Protein AF-A0A812TN95-F1 (afdb_monomer_lite)

Structure (mmCIF, N/CA/C/O backbone):
data_AF-A0A812TN95-F1
#
_entry.id   AF-A0A812TN95-F1
#
loop_
_atom_site.group_PDB
_atom_site.id
_atom_site.type_symbol
_atom_site.label_atom_id
_atom_site.label_alt_id
_atom_site.label_comp_id
_atom_site.label_asym_id
_atom_site.label_entity_id
_atom_site.label_seq_id
_atom_site.pdbx_PDB_ins_code
_atom_site.Cartn_x
_atom_site.Cartn_y
_atom_site.Cartn_z
_atom_site.occupancy
_atom_site.B_iso_or_equiv
_atom_site.auth_seq_id
_atom_site.auth_comp_id
_atom_site.auth_asym_id
_atom_site.auth_atom_id
_atom_site.pdbx_PDB_model_num
ATOM 1 N N . MET A 1 1 ? 45.135 6.992 -61.182 1.00 42.75 1 MET A N 1
ATOM 2 C CA . MET A 1 1 ? 43.941 6.411 -60.533 1.00 42.75 1 MET A CA 1
ATOM 3 C C . MET A 1 1 ? 44.361 5.915 -59.158 1.00 42.75 1 MET A C 1
ATOM 5 O O . MET A 1 1 ? 45.017 4.889 -59.081 1.00 42.75 1 MET A O 1
ATOM 9 N N . GLY A 1 2 ? 44.118 6.695 -58.102 1.00 42.28 2 GLY A N 1
ATOM 10 C CA . GLY A 1 2 ? 44.499 6.336 -56.732 1.00 42.28 2 GLY A CA 1
ATOM 11 C C . GLY A 1 2 ? 43.260 5.972 -55.923 1.00 42.28 2 GLY A C 1
ATOM 12 O O . GLY A 1 2 ? 42.453 6.850 -55.632 1.00 42.28 2 GLY A O 1
ATOM 13 N N . LEU A 1 3 ? 43.094 4.689 -55.591 1.00 43.84 3 LEU A N 1
ATOM 14 C CA . LEU A 1 3 ? 42.097 4.244 -54.621 1.00 43.84 3 LEU A CA 1
ATOM 15 C C . LEU A 1 3 ? 42.650 4.519 -53.215 1.00 43.84 3 LEU A C 1
ATOM 17 O O . LEU A 1 3 ? 43.488 3.772 -52.713 1.00 43.84 3 LEU A O 1
ATOM 21 N N . SER A 1 4 ? 42.186 5.594 -52.578 1.00 44.84 4 SER A N 1
ATOM 22 C CA . SER A 1 4 ? 42.350 5.766 -51.133 1.00 44.84 4 SER A CA 1
ATOM 23 C C . SER A 1 4 ? 41.444 4.766 -50.423 1.00 44.84 4 SER A C 1
ATOM 25 O O . SER A 1 4 ? 40.244 4.988 -50.271 1.00 44.84 4 SER A O 1
ATOM 27 N N . VAL A 1 5 ? 42.022 3.640 -50.006 1.00 48.66 5 VAL A N 1
ATOM 28 C CA . VAL A 1 5 ? 41.382 2.699 -49.087 1.00 48.66 5 VAL A CA 1
ATOM 29 C C . VAL A 1 5 ? 41.324 3.377 -47.722 1.00 48.66 5 VAL A C 1
ATOM 31 O O . VAL A 1 5 ? 42.332 3.504 -47.029 1.00 48.66 5 VAL A O 1
ATOM 34 N N . VAL A 1 6 ? 40.137 3.855 -47.349 1.00 56.09 6 VAL A N 1
ATOM 35 C CA . VAL A 1 6 ? 39.863 4.341 -45.996 1.00 56.09 6 VAL A CA 1
ATOM 36 C C . VAL A 1 6 ? 39.914 3.133 -45.062 1.00 56.09 6 VAL A C 1
ATOM 38 O O . VAL A 1 6 ? 38.958 2.371 -44.942 1.00 56.09 6 VAL A O 1
ATOM 41 N N . LEU A 1 7 ? 41.068 2.943 -44.423 1.00 47.84 7 LEU A N 1
ATOM 42 C CA . LEU A 1 7 ? 41.251 2.040 -43.293 1.00 47.84 7 LEU A CA 1
ATOM 43 C C . LEU A 1 7 ? 40.395 2.552 -42.125 1.00 47.84 7 LEU A C 1
ATOM 45 O O . LEU A 1 7 ? 40.829 3.374 -41.320 1.00 47.84 7 LEU A O 1
ATOM 49 N N . LEU A 1 8 ? 39.156 2.065 -42.042 1.00 53.53 8 LEU A N 1
ATOM 50 C CA . LEU A 1 8 ? 38.366 2.097 -40.816 1.00 53.53 8 LEU A CA 1
ATOM 51 C C . LEU A 1 8 ? 39.135 1.297 -39.762 1.00 53.53 8 LEU A C 1
ATOM 53 O O . LEU A 1 8 ? 39.177 0.069 -39.792 1.00 53.53 8 LEU A O 1
ATOM 57 N N . SER A 1 9 ? 39.804 2.008 -38.858 1.00 53.25 9 SER A N 1
ATOM 58 C CA . SER A 1 9 ? 40.529 1.395 -37.753 1.00 53.25 9 SER A CA 1
ATOM 59 C C . SER A 1 9 ? 39.565 0.572 -36.890 1.00 53.25 9 SER A C 1
ATOM 61 O O . SER A 1 9 ? 38.418 0.962 -36.659 1.00 53.25 9 SER A O 1
ATOM 63 N N . ALA A 1 10 ? 40.032 -0.570 -36.379 1.00 55.66 10 ALA A N 1
ATOM 64 C CA . ALA A 1 10 ? 39.240 -1.478 -35.541 1.00 55.66 10 ALA A CA 1
ATOM 65 C C . ALA A 1 10 ? 38.586 -0.786 -34.318 1.00 55.66 10 ALA A C 1
ATOM 67 O O . ALA A 1 10 ? 37.562 -1.249 -33.813 1.00 55.66 10 ALA A O 1
ATOM 68 N N . GLY A 1 11 ? 39.123 0.362 -33.881 1.00 55.25 11 GLY A N 1
ATOM 69 C CA . GLY A 1 11 ? 38.538 1.201 -32.831 1.00 55.25 11 GLY A CA 1
ATOM 70 C C . GLY A 1 11 ? 37.189 1.838 -33.199 1.00 55.25 11 GLY A C 1
ATOM 71 O O . GLY A 1 11 ? 36.323 1.954 -32.334 1.00 55.25 11 GLY A O 1
ATOM 72 N N . GLY A 1 12 ? 36.960 2.185 -34.472 1.00 61.88 12 GLY A N 1
ATOM 73 C CA . GLY A 1 12 ? 35.682 2.746 -34.934 1.00 61.88 12 GLY A CA 1
ATOM 74 C C . GLY A 1 12 ? 34.547 1.716 -34.947 1.00 61.88 12 GLY A C 1
ATOM 75 O O . GLY A 1 12 ? 33.418 2.020 -34.564 1.00 61.88 12 GLY A O 1
ATOM 76 N N . PHE A 1 13 ? 34.860 0.468 -35.305 1.00 60.91 13 PHE A N 1
ATOM 77 C CA . PHE A 1 13 ? 33.891 -0.632 -35.317 1.00 60.91 13 PHE A CA 1
ATOM 78 C C . PHE A 1 13 ? 33.471 -1.048 -33.897 1.00 60.91 13 PHE A C 1
ATOM 80 O O . PHE A 1 13 ? 32.280 -1.183 -33.617 1.00 60.91 13 PHE A O 1
ATOM 87 N N . MET A 1 14 ? 34.427 -1.158 -32.966 1.00 66.12 14 MET A N 1
ATOM 88 C CA . MET A 1 14 ? 34.136 -1.457 -31.554 1.00 66.12 14 MET A CA 1
ATOM 89 C C . MET A 1 14 ? 33.284 -0.361 -30.887 1.00 66.12 14 MET A C 1
ATOM 91 O O . MET A 1 14 ? 32.372 -0.676 -30.120 1.00 66.12 14 MET A O 1
ATOM 95 N N . GLY A 1 15 ? 33.517 0.915 -31.220 1.00 74.31 15 GLY A N 1
ATOM 96 C CA . GLY A 1 15 ? 32.701 2.036 -30.736 1.00 74.31 15 GLY A CA 1
ATOM 97 C C . GLY A 1 15 ? 31.248 1.994 -31.226 1.00 74.31 15 GLY A C 1
ATOM 98 O O . GLY A 1 15 ? 30.325 2.215 -30.440 1.00 74.31 15 GLY A O 1
ATOM 99 N N . LEU A 1 16 ? 31.026 1.642 -32.498 1.00 78.62 16 LEU A N 1
ATOM 100 C CA . LEU A 1 16 ? 29.684 1.507 -33.079 1.00 78.62 16 LEU A CA 1
ATOM 101 C C . LEU A 1 16 ? 28.895 0.346 -32.460 1.00 78.62 16 LEU A C 1
ATOM 103 O O . LEU A 1 16 ? 27.720 0.513 -32.127 1.00 78.62 16 LEU A O 1
ATOM 107 N N . VAL A 1 17 ? 29.539 -0.805 -32.240 1.00 84.19 17 VAL A N 1
ATOM 108 C CA . VAL A 1 17 ? 28.906 -1.964 -31.585 1.00 84.19 17 VAL A CA 1
ATOM 109 C C . VAL A 1 17 ? 28.523 -1.636 -30.138 1.00 84.19 17 VAL A C 1
ATOM 111 O O . VAL A 1 17 ? 27.405 -1.939 -29.712 1.00 84.19 17 VAL A O 1
ATOM 114 N N . ALA A 1 18 ? 29.404 -0.965 -29.388 1.00 87.75 18 ALA A N 1
ATOM 115 C CA . ALA A 1 18 ? 29.117 -0.542 -28.017 1.00 87.75 18 ALA A CA 1
ATOM 116 C C . ALA A 1 18 ? 27.958 0.470 -27.949 1.00 87.75 18 ALA A C 1
ATOM 118 O O . ALA A 1 18 ? 27.082 0.352 -27.088 1.00 87.75 18 ALA A O 1
ATOM 119 N N . PHE A 1 19 ? 27.911 1.430 -28.878 1.00 86.94 19 PHE A N 1
ATOM 120 C CA . PHE A 1 19 ? 26.821 2.402 -28.972 1.00 86.94 19 PHE A CA 1
ATOM 121 C C . PHE A 1 19 ? 25.479 1.742 -29.322 1.00 86.94 19 PHE A C 1
ATOM 123 O O . PHE A 1 19 ? 24.477 1.999 -28.652 1.00 86.94 19 PHE A O 1
ATOM 130 N N . ALA A 1 20 ? 25.459 0.849 -30.317 1.00 90.75 20 ALA A N 1
ATOM 131 C CA . ALA A 1 20 ? 24.256 0.119 -30.715 1.00 90.75 20 ALA A CA 1
ATOM 132 C C . ALA A 1 20 ? 23.724 -0.771 -29.580 1.00 90.75 20 ALA A C 1
ATOM 134 O O . ALA A 1 20 ? 22.522 -0.770 -29.307 1.00 90.75 20 ALA A O 1
ATOM 135 N N . LYS A 1 21 ? 24.618 -1.471 -28.863 1.00 93.31 21 LYS A N 1
ATOM 136 C CA . LYS A 1 21 ? 24.256 -2.253 -27.672 1.00 93.31 21 LYS A CA 1
ATOM 137 C C . LYS A 1 21 ? 23.633 -1.365 -26.596 1.00 93.31 21 LYS A C 1
ATOM 139 O O . LYS A 1 21 ? 22.543 -1.668 -26.126 1.00 93.31 21 LYS A O 1
ATOM 144 N N . ARG A 1 22 ? 24.269 -0.236 -26.266 1.00 93.12 22 ARG A N 1
ATOM 145 C CA . ARG A 1 22 ? 23.739 0.720 -25.285 1.00 93.12 22 ARG A CA 1
ATOM 146 C C . ARG A 1 22 ? 22.350 1.228 -25.675 1.00 93.12 22 ARG A C 1
ATOM 148 O O . ARG A 1 22 ? 21.468 1.264 -24.828 1.00 93.12 22 ARG A O 1
ATOM 155 N N . LYS A 1 23 ? 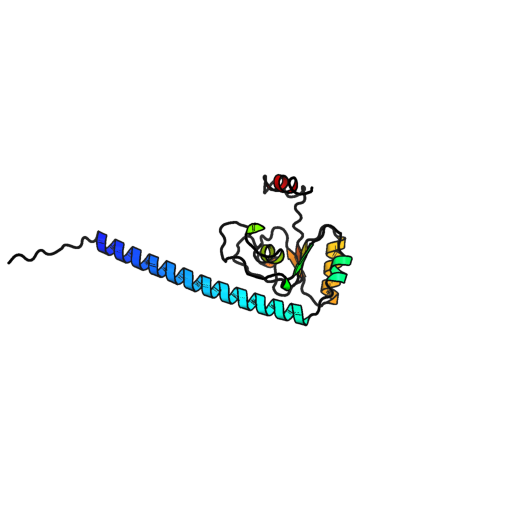22.136 1.591 -26.943 1.00 94.75 23 LYS A N 1
ATOM 156 C CA . LYS A 1 23 ? 20.826 2.061 -27.422 1.00 94.75 23 LYS A CA 1
ATOM 157 C C . LYS A 1 23 ? 19.750 0.981 -27.339 1.00 94.75 23 LYS A C 1
ATOM 159 O O . LYS A 1 23 ? 18.628 1.279 -26.942 1.00 94.75 23 LYS A O 1
ATOM 164 N N . ARG A 1 24 ? 20.099 -0.268 -27.656 1.00 93.88 24 ARG A N 1
ATOM 165 C CA . ARG A 1 24 ? 19.206 -1.420 -27.482 1.00 93.88 24 ARG A CA 1
ATOM 166 C C . ARG A 1 24 ? 18.856 -1.648 -26.011 1.00 93.88 24 ARG A C 1
ATOM 168 O O . ARG A 1 24 ? 17.689 -1.863 -25.703 1.00 93.88 24 ARG A O 1
ATOM 175 N N . ASP A 1 25 ? 19.842 -1.583 -25.120 1.00 93.12 25 ASP A N 1
ATOM 176 C CA . ASP A 1 25 ? 19.634 -1.764 -23.681 1.00 93.12 25 ASP A CA 1
ATOM 177 C C . ASP A 1 25 ? 18.775 -0.627 -23.094 1.00 93.12 25 ASP A C 1
ATOM 179 O O . ASP A 1 25 ? 17.880 -0.888 -22.292 1.00 93.12 25 ASP A O 1
ATOM 183 N N . GLU A 1 26 ? 18.989 0.620 -23.538 1.00 92.81 26 GLU A N 1
ATOM 184 C CA . GLU A 1 26 ? 18.157 1.785 -23.192 1.00 92.81 26 GLU A CA 1
ATOM 185 C C . GLU A 1 26 ? 16.699 1.594 -23.650 1.00 92.81 26 GLU A C 1
ATOM 187 O O . GLU A 1 26 ? 15.778 1.808 -22.861 1.00 92.81 26 GLU A O 1
ATOM 192 N N . ALA A 1 27 ? 16.480 1.140 -24.890 1.00 91.88 27 ALA A N 1
ATOM 193 C CA . ALA A 1 27 ? 15.141 0.881 -25.424 1.00 91.88 27 ALA A CA 1
ATOM 194 C C . ALA A 1 27 ? 14.427 -0.260 -24.679 1.00 91.88 27 ALA A C 1
ATOM 196 O O . ALA A 1 27 ? 13.279 -0.109 -24.267 1.00 91.88 27 ALA A O 1
ATOM 197 N N . LEU A 1 28 ? 15.128 -1.370 -24.427 1.00 93.31 28 LEU A N 1
ATOM 198 C CA . LEU A 1 28 ? 14.584 -2.505 -23.678 1.00 93.31 28 LEU A CA 1
ATOM 199 C C . LEU A 1 28 ? 14.267 -2.127 -22.225 1.00 93.31 28 LEU A C 1
ATOM 201 O O . LEU A 1 28 ? 13.292 -2.606 -21.646 1.00 93.31 28 LEU A O 1
ATOM 205 N N . ALA A 1 29 ? 15.093 -1.277 -21.609 1.00 88.69 29 ALA A N 1
ATOM 206 C CA . ALA A 1 29 ? 14.809 -0.748 -20.285 1.00 88.69 29 ALA A CA 1
ATOM 207 C C . ALA A 1 29 ? 13.532 0.101 -20.299 1.00 88.69 29 ALA A C 1
ATOM 209 O O . ALA A 1 29 ? 12.694 -0.096 -19.425 1.00 88.69 29 ALA A O 1
ATOM 210 N N . ALA A 1 30 ? 13.354 0.984 -21.287 1.00 88.75 30 ALA A N 1
ATOM 211 C CA . ALA A 1 30 ? 12.149 1.803 -21.418 1.00 88.75 30 ALA A CA 1
ATOM 212 C C . ALA A 1 30 ? 10.879 0.946 -21.578 1.00 88.75 30 ALA A C 1
ATOM 214 O O . ALA A 1 30 ? 9.936 1.122 -20.810 1.00 88.75 30 ALA A O 1
ATOM 215 N N . GLU A 1 31 ? 10.902 -0.044 -22.472 1.00 92.62 31 GLU A N 1
ATOM 216 C CA . GLU A 1 31 ? 9.788 -0.981 -22.691 1.00 92.62 31 GLU A CA 1
ATOM 217 C C . GLU A 1 31 ? 9.411 -1.735 -21.403 1.00 92.62 31 GLU A C 1
ATOM 219 O O . GLU A 1 31 ? 8.244 -1.822 -21.022 1.00 92.62 31 GLU A O 1
ATOM 224 N N . ARG A 1 32 ? 10.410 -2.225 -20.657 1.00 90.25 32 ARG A N 1
ATOM 225 C CA . ARG A 1 32 ? 10.177 -2.895 -19.366 1.00 90.25 32 ARG A CA 1
ATOM 226 C C . ARG A 1 32 ? 9.572 -1.963 -18.320 1.00 90.25 32 ARG A C 1
ATOM 228 O O . ARG A 1 32 ? 8.797 -2.420 -17.482 1.00 90.25 32 ARG A O 1
ATOM 235 N N . MET A 1 33 ? 9.954 -0.687 -18.322 1.00 87.69 33 MET A N 1
ATOM 236 C CA . MET A 1 33 ? 9.402 0.301 -17.392 1.00 87.69 33 MET A CA 1
ATOM 237 C C . MET A 1 33 ? 7.949 0.639 -17.732 1.00 87.69 33 MET A C 1
ATOM 239 O O . MET A 1 33 ? 7.138 0.750 -16.815 1.00 87.69 33 MET A O 1
ATOM 243 N N . GLU A 1 34 ? 7.612 0.738 -19.018 1.00 90.31 34 GLU A N 1
ATOM 244 C CA . GLU A 1 34 ? 6.235 0.929 -19.486 1.00 90.31 34 GLU A CA 1
ATOM 245 C C . GLU A 1 34 ? 5.351 -0.269 -19.115 1.00 90.31 34 GLU A C 1
ATOM 247 O O . GLU A 1 34 ? 4.306 -0.097 -18.487 1.00 90.31 34 GLU A O 1
ATOM 252 N N . ALA A 1 35 ? 5.819 -1.494 -19.379 1.00 90.75 35 ALA A N 1
ATOM 253 C CA . ALA A 1 35 ? 5.108 -2.713 -18.992 1.00 90.75 35 ALA A CA 1
ATOM 254 C C . ALA A 1 35 ? 4.898 -2.811 -17.469 1.00 90.75 35 ALA A C 1
ATOM 256 O O . ALA A 1 35 ? 3.818 -3.184 -17.003 1.00 90.75 35 ALA A O 1
ATOM 257 N N . LEU A 1 36 ? 5.912 -2.439 -16.677 1.00 87.88 36 LEU A N 1
ATOM 258 C CA . LEU A 1 36 ? 5.801 -2.387 -15.220 1.00 87.88 36 LEU A CA 1
ATOM 259 C C . LEU A 1 36 ? 4.763 -1.353 -14.773 1.00 87.88 36 LEU A C 1
ATOM 261 O O . LEU A 1 36 ? 3.978 -1.633 -13.870 1.00 87.88 36 LEU A O 1
ATOM 265 N N . GLN A 1 37 ? 4.751 -0.170 -15.387 1.00 87.62 37 GLN A N 1
ATOM 266 C CA . GLN A 1 37 ? 3.787 0.876 -15.062 1.00 87.62 37 GLN A CA 1
ATOM 267 C C . GLN A 1 37 ? 2.355 0.428 -15.381 1.00 87.62 37 GLN A C 1
ATOM 269 O O . GLN A 1 37 ? 1.495 0.516 -14.506 1.00 87.62 37 GLN A O 1
ATOM 274 N N . ALA A 1 38 ? 2.121 -0.151 -16.560 1.00 91.00 38 ALA A N 1
ATOM 275 C CA . ALA A 1 38 ? 0.814 -0.686 -16.942 1.00 91.00 38 ALA A CA 1
ATOM 276 C C . ALA A 1 38 ? 0.327 -1.780 -15.970 1.00 91.00 38 ALA A C 1
ATOM 278 O O . ALA A 1 38 ? -0.823 -1.767 -15.530 1.00 91.00 38 ALA A O 1
ATOM 279 N N . PHE A 1 39 ? 1.217 -2.691 -15.558 1.00 90.81 39 PHE A N 1
ATOM 280 C CA . PHE A 1 39 ? 0.899 -3.717 -14.558 1.00 90.81 39 PHE A CA 1
ATOM 281 C C . PHE A 1 39 ? 0.519 -3.120 -13.193 1.00 90.81 39 PHE A C 1
ATOM 283 O O . PHE A 1 39 ? -0.403 -3.599 -12.528 1.00 90.81 39 PHE A O 1
ATOM 290 N N . ARG A 1 40 ? 1.221 -2.064 -12.762 1.00 89.31 40 ARG A N 1
ATOM 291 C CA . ARG A 1 40 ? 0.913 -1.350 -11.514 1.00 89.31 40 ARG A CA 1
ATOM 292 C C . ARG A 1 40 ? -0.453 -0.668 -11.584 1.00 89.31 40 ARG A C 1
ATOM 294 O O . ARG A 1 40 ? -1.215 -0.747 -10.624 1.00 89.31 40 ARG A O 1
ATOM 301 N N . GLU A 1 41 ? -0.769 -0.033 -12.707 1.00 90.94 41 GLU A N 1
ATOM 302 C CA . GLU A 1 41 ? -2.048 0.653 -12.920 1.00 90.94 41 GLU A CA 1
ATOM 303 C C . GLU A 1 41 ? -3.232 -0.318 -12.942 1.00 90.94 41 GLU A C 1
ATOM 305 O O . GLU A 1 41 ? -4.244 -0.052 -12.291 1.00 90.94 41 GLU A O 1
ATOM 310 N N . ASP A 1 42 ? -3.093 -1.473 -13.599 1.00 93.38 42 ASP A N 1
ATOM 311 C CA . ASP A 1 42 ? -4.115 -2.529 -13.594 1.00 93.38 42 ASP A CA 1
ATOM 312 C C . ASP A 1 42 ? -4.401 -3.045 -12.173 1.00 93.38 42 ASP A C 1
ATOM 314 O O . ASP A 1 42 ? -5.557 -3.164 -11.759 1.00 93.38 42 ASP A O 1
ATOM 318 N N . ARG A 1 43 ? -3.354 -3.285 -11.374 1.00 91.94 43 ARG A N 1
ATOM 319 C CA . ARG A 1 43 ? -3.516 -3.704 -9.972 1.00 91.94 43 ARG A CA 1
ATOM 320 C C . ARG A 1 43 ? -4.164 -2.625 -9.112 1.00 91.94 43 ARG A C 1
ATOM 322 O O . ARG A 1 43 ? -5.084 -2.938 -8.356 1.00 91.94 43 ARG A O 1
ATOM 329 N N . LEU A 1 44 ? -3.741 -1.366 -9.254 1.00 91.06 44 LEU A N 1
ATOM 330 C CA . LEU A 1 44 ? -4.376 -0.244 -8.560 1.00 91.06 44 LEU A CA 1
ATOM 331 C C . LEU A 1 44 ? -5.867 -0.163 -8.912 1.00 91.06 44 LEU A C 1
ATOM 333 O O . LEU A 1 44 ? -6.699 -0.008 -8.018 1.00 91.06 44 LEU A O 1
ATOM 337 N N . LYS A 1 45 ? -6.208 -0.291 -10.199 1.00 93.88 45 LYS A N 1
ATOM 338 C CA . LYS A 1 45 ? -7.594 -0.271 -10.677 1.00 93.88 45 LYS A CA 1
ATOM 339 C C . LYS A 1 45 ? -8.430 -1.367 -10.013 1.00 93.88 45 LYS A C 1
ATOM 341 O O . LYS A 1 45 ? -9.460 -1.051 -9.423 1.00 93.88 45 LYS A O 1
ATOM 346 N N . LYS A 1 46 ? -7.955 -2.616 -10.020 1.00 94.50 46 LYS A N 1
ATOM 347 C CA . LYS A 1 46 ? -8.644 -3.754 -9.380 1.00 94.50 46 LYS A CA 1
ATOM 348 C C . LYS A 1 46 ? -8.891 -3.526 -7.889 1.00 94.50 46 L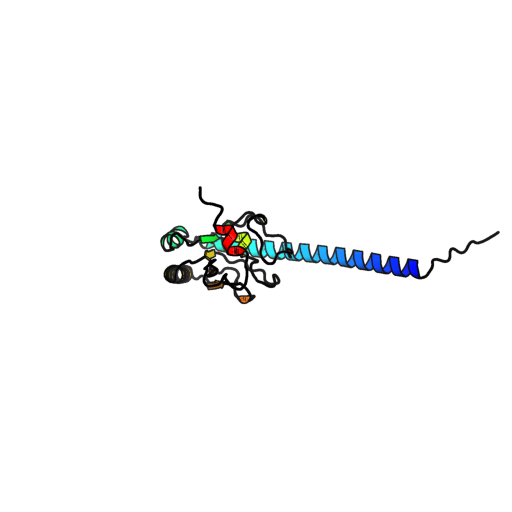YS A C 1
ATOM 350 O O . LYS A 1 46 ? -9.973 -3.814 -7.384 1.00 94.50 46 LYS A O 1
ATOM 355 N N . VAL A 1 47 ? -7.904 -2.982 -7.176 1.00 93.75 47 VAL A N 1
ATOM 356 C CA . VAL A 1 47 ? -8.043 -2.696 -5.740 1.00 93.75 47 VAL A CA 1
ATOM 357 C C . VAL A 1 47 ? -9.007 -1.533 -5.487 1.00 93.75 47 VAL A C 1
ATOM 359 O O . VAL A 1 47 ? -9.776 -1.593 -4.531 1.00 93.75 47 VAL A O 1
ATOM 362 N N . LYS A 1 48 ? -9.032 -0.505 -6.346 1.00 94.25 48 LYS A N 1
ATOM 363 C CA . LYS A 1 48 ? -10.034 0.573 -6.265 1.00 94.25 48 LYS A CA 1
ATOM 364 C C . LYS A 1 48 ? -11.454 0.061 -6.484 1.00 94.25 48 LYS A C 1
ATOM 366 O O . LYS A 1 48 ? -12.352 0.445 -5.743 1.00 94.25 48 LYS A O 1
ATOM 371 N N . GLU A 1 49 ? -11.657 -0.801 -7.476 1.00 95.25 49 GLU A N 1
ATOM 372 C CA . GLU A 1 49 ? -12.961 -1.417 -7.747 1.00 95.25 49 GLU A CA 1
ATOM 373 C C . GLU A 1 49 ? -13.432 -2.254 -6.551 1.00 95.25 49 GLU A C 1
ATOM 375 O O . GLU A 1 49 ? -14.572 -2.104 -6.102 1.00 95.25 49 GLU A O 1
ATOM 380 N N . LEU A 1 50 ? -12.531 -3.057 -5.969 1.00 94.56 50 LEU A N 1
ATOM 381 C CA . LEU A 1 50 ? -12.810 -3.807 -4.744 1.00 94.56 50 LEU A CA 1
ATOM 382 C C . LEU A 1 50 ? -13.203 -2.870 -3.595 1.00 94.56 50 LEU A C 1
ATOM 384 O O . LEU A 1 50 ? -14.239 -3.079 -2.968 1.00 94.56 50 LEU A O 1
ATOM 388 N N . PHE A 1 51 ? -12.442 -1.800 -3.376 1.00 95.25 51 PHE A N 1
ATOM 389 C CA . PHE A 1 51 ? -12.705 -0.833 -2.312 1.00 95.25 51 PHE A CA 1
ATOM 390 C C . PHE A 1 51 ? -14.081 -0.174 -2.437 1.00 95.25 51 PHE A C 1
ATOM 392 O O . PHE A 1 51 ? -14.816 -0.086 -1.455 1.00 95.25 51 PHE A O 1
ATOM 399 N N . VAL A 1 52 ? -14.465 0.238 -3.649 1.00 94.94 52 VAL A N 1
ATOM 400 C CA . VAL A 1 52 ? -15.793 0.815 -3.912 1.00 94.94 52 VAL A CA 1
ATOM 401 C C . VAL A 1 52 ? -16.899 -0.212 -3.655 1.00 94.94 52 VAL A C 1
ATOM 403 O O . VAL A 1 52 ? -17.917 0.127 -3.054 1.00 94.94 52 VAL A O 1
ATOM 406 N N . SER A 1 53 ? -16.698 -1.470 -4.061 1.00 94.38 53 SER A N 1
ATOM 407 C CA . SER A 1 53 ? -17.702 -2.529 -3.884 1.00 94.38 53 SER A CA 1
ATOM 408 C C . SER A 1 53 ? -17.980 -2.878 -2.419 1.00 94.38 53 SER A C 1
ATOM 410 O O . SER A 1 53 ? -19.074 -3.326 -2.091 1.00 94.38 53 SER A O 1
ATOM 412 N N . GLN A 1 54 ? -17.001 -2.665 -1.540 1.00 92.81 54 GLN A N 1
ATOM 413 C CA . GLN A 1 54 ? -17.062 -3.090 -0.143 1.00 92.81 54 GLN A CA 1
ATOM 414 C C . GLN A 1 54 ? -17.736 -2.068 0.780 1.00 92.81 54 GLN A C 1
ATOM 416 O O . GLN A 1 54 ? -18.117 -2.425 1.889 1.00 92.81 54 GLN A O 1
ATOM 421 N N . GLN A 1 55 ? -17.905 -0.818 0.328 1.00 91.62 55 GLN A N 1
ATOM 422 C CA . GLN A 1 55 ? -18.644 0.236 1.043 1.00 91.62 55 GLN A CA 1
ATOM 423 C C . GLN A 1 55 ? -18.241 0.386 2.521 1.00 91.62 55 GLN A C 1
ATOM 425 O O . GLN A 1 55 ? -19.076 0.459 3.420 1.00 91.62 55 GLN A O 1
ATOM 430 N N . TYR A 1 56 ? -16.934 0.426 2.770 1.00 94.44 56 TYR A N 1
ATOM 431 C CA . TYR A 1 56 ? -16.374 0.534 4.111 1.00 94.44 56 TYR A CA 1
ATOM 432 C C . TYR A 1 56 ? -16.867 1.770 4.878 1.00 94.44 56 TYR A C 1
ATOM 434 O O . TYR A 1 56 ? -16.757 2.897 4.395 1.00 94.44 56 TYR A O 1
ATOM 442 N N . ASP A 1 57 ? -17.299 1.570 6.125 1.00 95.56 57 ASP A N 1
ATOM 443 C CA . ASP A 1 57 ? -17.608 2.655 7.064 1.00 95.56 57 ASP A CA 1
ATOM 444 C C . ASP A 1 57 ? -16.316 3.224 7.679 1.00 95.56 57 ASP A C 1
ATOM 446 O O . ASP A 1 57 ? -15.892 2.879 8.788 1.00 95.56 57 ASP A O 1
ATOM 450 N N . LEU A 1 58 ? -15.638 4.072 6.906 1.00 95.88 58 LEU A N 1
ATOM 451 C CA . LEU A 1 58 ? -14.370 4.678 7.312 1.00 95.88 58 LEU A CA 1
ATOM 452 C C . LEU A 1 58 ? -14.529 5.680 8.455 1.00 95.88 58 LEU A C 1
ATOM 454 O O . LEU A 1 58 ? -13.587 5.857 9.223 1.00 95.88 58 LEU A O 1
ATOM 458 N N . GLU A 1 59 ? -15.689 6.319 8.590 1.00 96.00 59 GLU A N 1
ATOM 459 C CA . GLU A 1 59 ? -15.940 7.278 9.670 1.00 96.00 59 GLU A CA 1
ATOM 460 C C . GLU A 1 59 ? -16.025 6.572 11.020 1.00 96.00 59 GLU A C 1
ATOM 462 O O . GLU A 1 59 ? -15.450 7.040 12.009 1.00 96.00 59 GLU A O 1
ATOM 467 N N . LYS A 1 60 ? -16.633 5.380 11.056 1.00 95.31 60 LYS A N 1
ATOM 468 C CA . LYS A 1 60 ? -16.596 4.518 12.239 1.00 95.31 60 LYS A CA 1
ATOM 469 C C . LYS A 1 60 ? -15.176 4.090 12.595 1.00 95.31 60 LYS A C 1
ATOM 471 O O . LYS A 1 60 ? -14.826 4.104 13.774 1.00 95.31 60 LYS A O 1
ATOM 476 N N . LEU A 1 61 ? -14.349 3.747 11.602 1.00 97.06 61 LEU A N 1
ATOM 477 C CA . LEU A 1 61 ? -12.934 3.449 11.845 1.00 97.06 61 LEU A CA 1
ATOM 478 C C . LEU A 1 61 ? -12.211 4.674 12.420 1.00 97.06 61 LEU A C 1
ATOM 480 O O . LEU A 1 61 ? -11.587 4.564 13.468 1.00 97.06 61 LEU A O 1
ATOM 484 N N . ARG A 1 62 ? -12.335 5.844 11.783 1.00 96.94 62 ARG A N 1
ATOM 485 C CA . ARG A 1 62 ? -11.688 7.093 12.225 1.00 96.94 62 ARG A CA 1
ATOM 486 C C . ARG A 1 62 ? -12.100 7.488 13.642 1.00 96.94 62 ARG A C 1
ATOM 488 O O . ARG A 1 62 ? -11.246 7.894 14.417 1.00 96.94 62 ARG A O 1
ATOM 495 N N . SER A 1 63 ? -13.370 7.302 13.992 1.00 97.00 63 SER A N 1
ATOM 496 C CA . SER A 1 63 ? -13.902 7.602 15.329 1.00 97.00 63 SER A CA 1
ATOM 497 C C . SER A 1 63 ? -13.384 6.659 16.418 1.00 97.00 63 SER A C 1
ATOM 499 O O . SER A 1 63 ? -13.355 7.030 17.588 1.00 97.00 63 SER A O 1
ATOM 501 N N . ALA A 1 64 ? -12.993 5.434 16.053 1.00 97.06 64 ALA A N 1
ATOM 502 C CA . ALA A 1 64 ? -12.427 4.450 16.975 1.00 97.06 64 ALA A CA 1
ATOM 503 C C . ALA A 1 64 ? -10.908 4.604 17.172 1.00 97.06 64 ALA A C 1
ATOM 505 O O . ALA A 1 64 ? -10.336 3.943 18.040 1.00 97.06 64 ALA A O 1
ATOM 506 N N . LEU A 1 65 ? -10.259 5.442 16.361 1.00 96.44 65 LEU A N 1
ATOM 507 C CA . LEU A 1 65 ? -8.827 5.701 16.424 1.00 96.44 65 LEU A CA 1
ATOM 508 C C . LEU A 1 65 ? -8.527 6.942 17.270 1.00 96.44 65 LEU A C 1
ATOM 510 O O . LEU A 1 65 ? -9.323 7.873 17.385 1.00 96.44 65 LEU A O 1
ATOM 514 N N . SER A 1 66 ? -7.329 6.970 17.840 1.00 93.88 66 SER A N 1
ATOM 515 C CA . SER A 1 66 ? -6.774 8.141 18.505 1.00 93.88 66 SER A CA 1
ATOM 516 C C . SER A 1 66 ? -6.609 9.317 17.535 1.00 93.88 66 SER A C 1
ATOM 518 O O . SER A 1 66 ? -6.346 9.137 16.346 1.00 93.88 66 SER A O 1
ATOM 520 N N . ALA A 1 67 ? -6.688 10.544 18.058 1.00 91.06 67 ALA A N 1
ATOM 521 C CA . ALA A 1 67 ? -6.591 11.772 17.260 1.00 91.06 67 ALA A CA 1
ATOM 522 C C . ALA A 1 67 ? -5.262 11.929 16.491 1.00 91.06 67 ALA A C 1
ATOM 524 O O . ALA A 1 67 ? -5.196 12.682 15.524 1.00 91.06 67 ALA A O 1
ATOM 525 N N . SER A 1 68 ? -4.200 11.241 16.921 1.00 88.62 68 SER A N 1
ATOM 526 C CA . SER A 1 68 ? -2.890 11.245 16.261 1.00 88.62 68 SER A CA 1
ATOM 527 C C . SER A 1 68 ? -2.744 10.171 15.178 1.00 88.62 68 SER A C 1
ATOM 529 O O . SER A 1 68 ? -1.725 10.139 14.489 1.00 88.62 68 SER A O 1
ATOM 531 N N . SER A 1 69 ? -3.725 9.278 15.032 1.00 89.75 69 SER A N 1
ATOM 532 C CA . SER A 1 69 ? -3.720 8.247 13.996 1.00 89.75 69 SER A CA 1
ATOM 533 C C . SER A 1 69 ? -4.143 8.808 12.641 1.00 89.75 69 SER A C 1
ATOM 535 O O . SER A 1 69 ? -4.952 9.728 12.541 1.00 89.75 69 SER A O 1
ATOM 537 N N . GLU A 1 70 ? -3.615 8.219 11.570 1.00 90.62 70 GLU A N 1
ATOM 538 C CA . GLU A 1 70 ? -3.926 8.627 10.200 1.00 90.62 70 GLU A CA 1
ATOM 539 C C . GLU A 1 70 ? -4.484 7.447 9.409 1.00 90.62 70 GLU A C 1
ATOM 541 O O . GLU A 1 70 ? -3.933 6.351 9.447 1.00 90.62 70 GLU A O 1
ATOM 546 N N . VAL A 1 71 ? -5.541 7.681 8.633 1.00 91.88 71 VAL A N 1
ATOM 547 C CA . VAL A 1 71 ? -6.083 6.693 7.692 1.00 91.88 71 VAL A CA 1
ATOM 548 C C . VAL A 1 71 ? -5.976 7.255 6.286 1.00 91.88 71 VAL A C 1
ATOM 550 O O . VAL A 1 71 ? -6.523 8.333 6.026 1.00 91.88 71 VAL A O 1
ATOM 553 N N . ALA A 1 72 ? -5.313 6.511 5.403 1.00 91.38 72 ALA A N 1
ATOM 554 C CA . ALA A 1 72 ? -5.297 6.762 3.968 1.00 91.38 72 ALA A CA 1
ATOM 555 C C . ALA A 1 72 ? -5.862 5.557 3.219 1.00 91.38 72 ALA A C 1
ATOM 557 O O . ALA A 1 72 ? -5.713 4.405 3.639 1.00 91.38 72 ALA A O 1
ATOM 558 N N . THR A 1 73 ? -6.495 5.824 2.086 1.00 93.25 73 THR A N 1
ATOM 559 C CA . THR A 1 73 ? -7.195 4.805 1.303 1.00 93.25 73 THR A CA 1
ATOM 560 C C . THR A 1 73 ? -6.772 4.811 -0.154 1.00 93.25 73 THR A C 1
ATOM 562 O O . THR A 1 73 ? -6.326 5.825 -0.694 1.00 93.25 73 THR A O 1
ATOM 565 N N . VAL A 1 74 ? -6.962 3.673 -0.820 1.00 92.00 74 VAL A N 1
ATOM 566 C CA . VAL A 1 74 ? -6.669 3.533 -2.252 1.00 92.00 74 VAL A CA 1
ATOM 567 C C . VAL A 1 74 ? -7.464 4.521 -3.119 1.00 92.00 74 VAL A C 1
ATOM 569 O O . VAL A 1 74 ? -6.999 4.926 -4.187 1.00 92.00 74 VAL A O 1
ATOM 572 N N . ALA A 1 75 ? -8.633 4.966 -2.646 1.00 91.50 75 ALA A N 1
ATOM 573 C CA . ALA A 1 75 ? -9.456 5.966 -3.320 1.00 91.50 75 ALA A CA 1
ATOM 574 C C . ALA A 1 75 ? -8.752 7.328 -3.455 1.00 91.50 75 ALA A C 1
ATOM 576 O O . ALA A 1 75 ? -8.967 8.035 -4.438 1.00 91.50 75 ALA A O 1
ATOM 577 N N . GLU A 1 76 ? -7.861 7.674 -2.523 1.00 89.00 76 GLU A N 1
ATOM 578 C CA . GLU A 1 76 ? -7.100 8.929 -2.547 1.00 89.00 76 GLU A CA 1
ATOM 579 C C . GLU A 1 76 ? -5.951 8.906 -3.571 1.00 89.00 76 GLU A C 1
ATOM 581 O O . GLU A 1 76 ? -5.359 9.942 -3.872 1.00 89.00 76 GLU A O 1
ATOM 586 N N . CYS A 1 77 ? -5.586 7.738 -4.108 1.00 87.00 77 CYS A N 1
ATOM 587 C CA . CYS A 1 77 ? -4.496 7.608 -5.071 1.00 87.00 77 CYS A CA 1
ATOM 588 C C . CYS A 1 77 ? -4.893 8.179 -6.439 1.00 87.00 77 CYS A C 1
ATOM 590 O O . CYS A 1 77 ? -5.621 7.532 -7.191 1.00 87.00 77 CYS A O 1
ATOM 592 N N . LYS A 1 78 ? -4.412 9.375 -6.792 1.00 84.06 78 LYS A N 1
ATOM 593 C CA . LYS A 1 78 ? -4.660 9.981 -8.115 1.00 84.06 78 LYS A CA 1
ATOM 594 C C . LYS A 1 78 ? -3.677 9.492 -9.175 1.00 84.06 78 LYS A C 1
ATOM 596 O O . LYS A 1 78 ? -4.092 9.161 -10.279 1.00 84.06 78 LYS A O 1
ATOM 601 N N . ALA A 1 79 ? -2.404 9.404 -8.805 1.00 82.62 79 ALA A N 1
ATOM 602 C CA . ALA A 1 79 ? -1.320 8.947 -9.658 1.00 82.62 79 ALA A CA 1
ATOM 603 C C . ALA A 1 79 ? -0.387 8.021 -8.874 1.00 82.62 79 ALA A C 1
ATOM 605 O O . ALA A 1 79 ? -0.206 8.173 -7.661 1.00 82.62 79 ALA A O 1
ATOM 606 N N . LEU A 1 80 ? 0.202 7.056 -9.577 1.00 83.19 80 LEU A N 1
ATOM 607 C CA . LEU A 1 80 ? 1.235 6.202 -9.010 1.00 83.19 80 LEU A CA 1
ATOM 608 C C . LEU A 1 80 ? 2.577 6.932 -8.992 1.00 83.19 80 LEU A C 1
ATOM 610 O O . LEU A 1 80 ? 2.905 7.630 -9.952 1.00 83.19 80 LEU A O 1
ATOM 614 N N . PRO A 1 81 ? 3.394 6.728 -7.950 1.00 77.81 81 PRO A N 1
ATOM 615 C CA . PRO A 1 81 ? 4.730 7.288 -7.928 1.00 77.81 81 PRO A CA 1
ATOM 616 C C . PRO A 1 81 ? 5.601 6.670 -9.036 1.00 77.81 81 PRO A C 1
ATOM 618 O O . PRO A 1 81 ? 5.379 5.512 -9.426 1.00 77.81 81 PRO A O 1
ATOM 621 N N . PRO A 1 82 ? 6.614 7.404 -9.533 1.00 77.38 82 PRO A N 1
ATOM 622 C CA . PRO A 1 82 ? 7.447 6.941 -10.630 1.00 77.38 82 PRO A CA 1
ATOM 623 C C . PRO A 1 82 ? 8.189 5.658 -10.235 1.00 77.38 82 PRO A C 1
ATOM 625 O O . PRO A 1 82 ? 8.833 5.619 -9.182 1.00 77.38 82 PRO A O 1
ATOM 628 N N . PRO A 1 83 ? 8.140 4.608 -11.067 1.00 74.50 83 PRO A N 1
ATOM 629 C CA . PRO A 1 83 ? 8.802 3.349 -10.761 1.00 74.50 83 PRO A CA 1
ATOM 630 C C . PRO A 1 83 ? 10.324 3.548 -10.641 1.00 74.50 83 PRO A C 1
ATOM 632 O O . PRO A 1 83 ? 10.932 4.288 -11.412 1.00 74.50 83 PRO A O 1
ATOM 635 N N . LYS A 1 84 ? 10.955 2.866 -9.673 1.00 70.00 84 LYS A N 1
ATOM 636 C CA . LYS A 1 84 ? 12.414 2.908 -9.419 1.00 70.00 84 LYS A CA 1
ATOM 637 C C . LYS A 1 84 ? 12.984 4.308 -9.123 1.00 70.00 84 LYS A C 1
ATOM 639 O O . LYS A 1 84 ? 14.064 4.670 -9.588 1.00 70.00 84 LYS A O 1
ATOM 644 N N . HIS A 1 85 ? 12.298 5.095 -8.295 1.00 68.50 85 HIS A N 1
ATOM 645 C CA . HIS A 1 85 ? 12.840 6.363 -7.796 1.00 68.50 85 HIS A CA 1
ATOM 646 C C . HIS A 1 85 ? 14.155 6.177 -7.010 1.00 68.50 85 HIS A C 1
ATOM 648 O O . HIS A 1 85 ? 14.284 5.224 -6.238 1.00 68.50 85 HIS A O 1
ATOM 654 N N . LYS A 1 86 ? 15.114 7.106 -7.159 1.00 68.94 86 LYS A N 1
ATOM 655 C CA . LYS A 1 86 ? 16.455 7.011 -6.541 1.00 68.94 86 LYS A CA 1
ATOM 656 C C . LYS A 1 86 ? 16.439 7.078 -5.008 1.00 68.94 86 LYS A C 1
ATOM 658 O O . LYS A 1 86 ? 17.263 6.437 -4.366 1.00 68.94 86 LYS A O 1
ATOM 663 N N . ALA A 1 87 ? 15.532 7.857 -4.415 1.00 65.38 87 ALA A N 1
ATOM 664 C CA . ALA A 1 87 ? 15.430 7.965 -2.956 1.00 65.38 87 ALA A CA 1
ATOM 665 C C . ALA A 1 87 ? 14.765 6.722 -2.360 1.00 65.38 87 ALA A C 1
ATOM 667 O O . ALA A 1 87 ? 13.808 6.228 -2.942 1.00 65.38 87 ALA A O 1
ATOM 668 N N . ARG A 1 88 ? 15.221 6.247 -1.194 1.00 64.31 88 ARG A N 1
ATOM 669 C CA . ARG A 1 88 ? 14.728 5.014 -0.545 1.00 64.31 88 ARG A CA 1
ATOM 670 C C . ARG A 1 88 ? 13.215 5.018 -0.305 1.00 64.31 88 ARG A C 1
ATOM 672 O O . ARG A 1 88 ? 12.554 4.035 -0.609 1.00 64.31 88 ARG A O 1
ATOM 679 N N . PHE A 1 89 ? 12.685 6.143 0.158 1.00 66.00 89 PHE A N 1
ATOM 680 C CA . PHE A 1 89 ? 11.255 6.396 0.306 1.00 66.00 89 PHE A CA 1
ATOM 681 C C . PHE A 1 89 ? 10.864 7.585 -0.578 1.00 66.00 89 PHE A C 1
ATOM 683 O O . PHE A 1 89 ? 11.710 8.430 -0.878 1.00 66.00 89 PHE A O 1
ATOM 690 N N . TYR A 1 90 ? 9.608 7.648 -1.018 1.00 63.88 90 TYR A N 1
ATOM 691 C CA . TYR A 1 90 ? 9.094 8.838 -1.695 1.00 63.88 90 TYR A CA 1
ATOM 692 C C . TYR A 1 90 ? 8.869 9.929 -0.649 1.00 63.88 90 TYR A C 1
ATOM 694 O O . TYR A 1 90 ? 8.138 9.705 0.317 1.00 63.88 90 TYR A O 1
ATOM 702 N N . GLY A 1 91 ? 9.508 11.085 -0.824 1.00 56.94 91 GLY A N 1
ATOM 703 C CA . GLY A 1 91 ? 9.206 12.262 -0.012 1.00 56.94 91 GLY A CA 1
ATOM 704 C C . GLY A 1 91 ? 7.789 12.763 -0.284 1.00 56.94 91 GLY A C 1
ATOM 705 O O . GLY A 1 91 ? 7.214 12.417 -1.320 1.00 56.94 91 GLY A O 1
ATOM 706 N N . ALA A 1 92 ? 7.236 13.542 0.654 1.00 56.06 92 ALA A N 1
ATOM 707 C CA . ALA A 1 92 ? 5.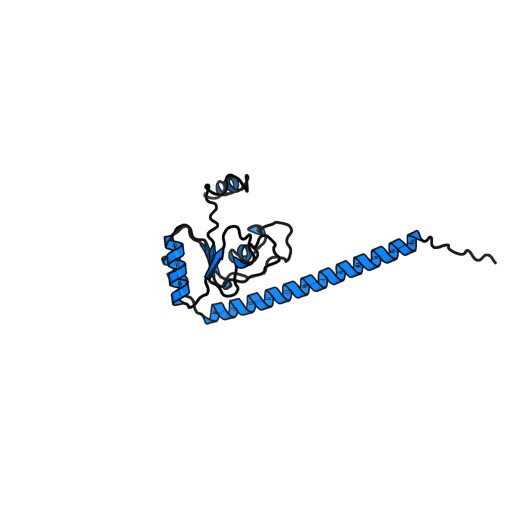886 14.122 0.604 1.00 56.06 92 ALA A CA 1
ATOM 708 C C . ALA A 1 92 ? 5.623 14.898 -0.707 1.00 56.06 92 ALA A C 1
ATOM 710 O O . ALA A 1 92 ? 4.515 14.949 -1.221 1.00 56.06 92 ALA A O 1
ATOM 711 N N . GLU A 1 93 ? 6.685 15.458 -1.273 1.00 56.22 93 GLU A N 1
ATOM 712 C CA . GLU A 1 93 ? 6.715 16.270 -2.484 1.00 56.22 93 GLU A CA 1
ATOM 713 C C . GLU A 1 93 ? 6.625 15.481 -3.800 1.00 56.22 93 GLU A C 1
ATOM 715 O O . GLU A 1 93 ? 6.442 16.079 -4.857 1.00 56.22 93 GLU A O 1
ATOM 720 N N . VAL A 1 94 ? 6.777 14.153 -3.764 1.00 57.59 94 VAL A N 1
ATOM 721 C CA . VAL A 1 94 ? 6.855 13.320 -4.980 1.00 57.59 94 VAL A CA 1
ATOM 722 C C . VAL A 1 94 ? 5.500 12.719 -5.366 1.00 57.59 94 VAL A C 1
ATOM 724 O O . VAL A 1 94 ? 5.372 12.165 -6.457 1.00 57.59 94 VAL A O 1
ATOM 727 N N . THR A 1 95 ? 4.486 12.779 -4.495 1.00 61.41 95 THR A N 1
ATOM 728 C CA . THR A 1 95 ? 3.202 12.113 -4.757 1.00 61.41 95 THR A CA 1
ATOM 729 C C . THR A 1 95 ? 2.007 12.976 -4.371 1.00 61.41 95 THR A C 1
ATOM 731 O O . THR A 1 95 ? 2.044 13.688 -3.377 1.00 61.41 95 THR A O 1
ATOM 734 N N . ASP A 1 96 ? 0.923 12.868 -5.137 1.00 67.50 96 ASP A N 1
ATOM 735 C CA . ASP A 1 96 ? -0.272 13.707 -4.976 1.00 67.50 96 ASP A CA 1
ATOM 736 C C . ASP A 1 96 ? -1.214 13.247 -3.845 1.00 67.50 96 ASP A C 1
ATOM 738 O O . ASP A 1 96 ? -2.319 13.782 -3.703 1.00 67.50 96 ASP A O 1
ATOM 742 N N . SER A 1 97 ? -0.841 12.222 -3.064 1.00 70.38 97 SER A N 1
ATOM 743 C CA . SER A 1 97 ? -1.661 11.747 -1.945 1.00 70.38 97 SER A CA 1
ATOM 744 C C . SER A 1 97 ? -0.883 11.012 -0.855 1.00 70.38 97 SER A C 1
ATOM 746 O O . SER A 1 97 ? 0.102 10.321 -1.111 1.00 70.38 97 SER A O 1
ATOM 748 N N . LYS A 1 98 ? -1.396 11.080 0.384 1.00 73.62 98 LYS A N 1
ATOM 749 C CA . LYS A 1 98 ? -0.854 10.353 1.548 1.00 73.62 98 LYS A CA 1
ATOM 750 C C . LYS A 1 98 ? -0.698 8.854 1.282 1.00 73.62 98 LYS A C 1
ATOM 752 O O . LYS A 1 98 ? 0.305 8.263 1.669 1.00 73.62 98 LYS A O 1
ATOM 757 N N . TYR A 1 99 ? -1.660 8.267 0.574 1.00 78.12 99 TYR A N 1
ATOM 758 C CA . TYR A 1 99 ? -1.643 6.862 0.181 1.00 78.12 99 TYR A CA 1
ATOM 759 C C . TYR A 1 99 ? -0.483 6.516 -0.769 1.00 78.12 99 TYR A C 1
ATOM 761 O O . TYR A 1 99 ? 0.187 5.499 -0.582 1.00 78.12 99 TYR A O 1
ATOM 769 N N . ALA A 1 100 ? -0.205 7.358 -1.770 1.00 70.94 100 ALA A N 1
ATOM 770 C CA . ALA A 1 100 ? 0.837 7.089 -2.762 1.00 70.94 100 ALA A CA 1
ATOM 771 C C . ALA A 1 100 ? 2.253 7.082 -2.152 1.00 70.94 100 ALA A C 1
ATOM 773 O O . ALA A 1 100 ? 3.106 6.309 -2.592 1.00 70.94 100 A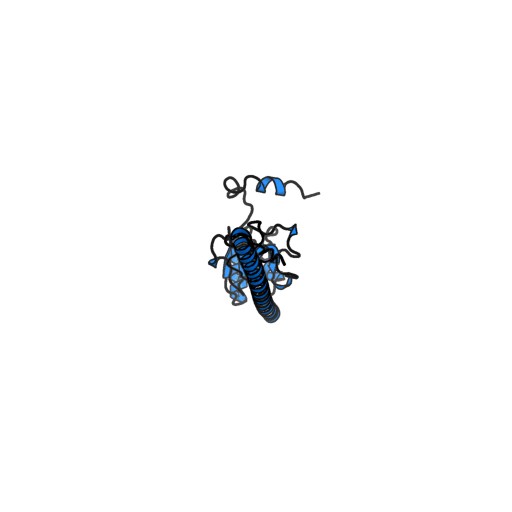LA A O 1
ATOM 774 N N . HIS A 1 101 ? 2.487 7.825 -1.063 1.00 70.75 101 HIS A N 1
ATOM 775 C CA . HIS A 1 101 ? 3.724 7.709 -0.277 1.00 70.75 101 HIS A CA 1
ATOM 776 C C . HIS A 1 101 ? 3.921 6.328 0.366 1.00 70.75 101 HIS A C 1
ATOM 778 O O . HIS A 1 101 ? 5.026 6.004 0.810 1.00 70.75 101 HIS A O 1
ATOM 784 N N . TRP A 1 102 ? 2.860 5.531 0.507 1.00 72.88 102 TRP A N 1
ATOM 785 C CA . TRP A 1 102 ? 2.862 4.336 1.350 1.00 72.88 102 TRP A CA 1
ATOM 786 C C . TRP A 1 102 ? 2.885 3.021 0.564 1.00 72.88 102 TRP A C 1
ATOM 788 O O . TRP A 1 102 ? 3.463 2.056 1.054 1.00 72.88 102 TRP A O 1
ATOM 798 N N . ILE A 1 103 ? 2.349 2.981 -0.655 1.00 70.12 103 ILE A N 1
ATOM 799 C CA . ILE A 1 103 ? 2.240 1.750 -1.469 1.00 70.12 103 ILE A CA 1
ATOM 800 C C . ILE A 1 103 ? 3.565 1.160 -1.973 1.00 70.12 103 ILE A C 1
ATOM 802 O O . ILE A 1 103 ? 3.646 -0.032 -2.245 1.00 70.12 103 ILE A O 1
ATOM 806 N N . ASP A 1 1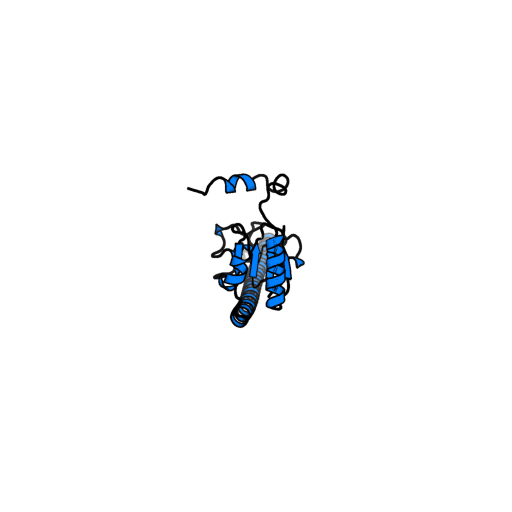04 ? 4.627 1.962 -2.021 1.00 68.62 104 ASP A N 1
ATOM 807 C CA . ASP A 1 104 ? 5.961 1.525 -2.453 1.00 68.62 104 ASP A CA 1
ATOM 808 C C . ASP A 1 104 ? 7.007 1.712 -1.332 1.00 68.62 104 ASP A C 1
ATOM 810 O O . ASP A 1 104 ? 8.195 1.940 -1.582 1.00 68.62 104 ASP A O 1
ATOM 814 N N . ARG A 1 105 ? 6.578 1.662 -0.062 1.00 68.12 105 ARG A N 1
ATOM 815 C CA . ARG A 1 105 ? 7.473 1.879 1.089 1.00 68.12 105 ARG A CA 1
ATOM 816 C C . ARG A 1 105 ? 8.387 0.679 1.396 1.00 68.12 105 ARG A C 1
ATOM 818 O O . ARG A 1 105 ? 9.171 0.760 2.336 1.00 68.12 105 ARG A O 1
ATOM 825 N N . VAL A 1 106 ? 8.317 -0.422 0.639 1.00 66.12 106 VAL A N 1
ATOM 826 C CA . VAL A 1 106 ? 9.187 -1.595 0.843 1.00 66.12 106 VAL A CA 1
ATOM 827 C C . VAL A 1 106 ? 10.636 -1.262 0.486 1.00 66.12 106 VAL A C 1
ATOM 829 O O . VAL A 1 106 ? 10.919 -0.767 -0.602 1.00 66.12 106 VAL A O 1
ATOM 832 N N . TRP A 1 107 ? 11.564 -1.588 1.388 1.00 63.12 107 TRP A N 1
ATOM 833 C CA . TRP A 1 107 ? 12.984 -1.216 1.338 1.00 63.12 107 TRP A CA 1
ATOM 834 C C . TRP A 1 107 ? 13.676 -1.506 -0.001 1.00 63.12 107 TRP A C 1
ATOM 836 O O . TRP A 1 107 ? 14.464 -0.688 -0.473 1.00 63.12 107 TRP A O 1
ATOM 846 N N . ASN A 1 108 ? 13.364 -2.644 -0.627 1.00 63.47 108 ASN A N 1
ATOM 847 C CA . ASN A 1 108 ? 13.978 -3.052 -1.892 1.00 63.47 108 ASN A CA 1
ATOM 848 C C . ASN A 1 108 ? 13.261 -2.506 -3.133 1.00 63.47 108 ASN A C 1
ATOM 850 O O . ASN A 1 108 ? 13.790 -2.646 -4.226 1.00 63.47 108 ASN A O 1
ATOM 854 N N . LYS A 1 109 ? 12.067 -1.908 -3.001 1.00 65.19 109 LYS A N 1
ATOM 855 C CA . LYS A 1 109 ? 11.215 -1.423 -4.112 1.00 65.19 109 LYS A CA 1
ATOM 856 C C . LYS A 1 109 ? 10.859 -2.441 -5.203 1.00 65.19 109 LYS A C 1
ATOM 858 O O . LYS A 1 109 ? 10.132 -2.106 -6.132 1.00 65.19 109 LYS A O 1
ATOM 863 N N . ASP A 1 110 ? 11.313 -3.678 -5.063 1.00 65.06 110 ASP A N 1
ATOM 864 C CA . ASP A 1 110 ? 10.966 -4.803 -5.932 1.00 65.06 110 ASP A CA 1
ATOM 865 C C . ASP A 1 110 ? 9.578 -5.372 -5.618 1.00 65.06 110 ASP A C 1
ATOM 867 O O . ASP A 1 110 ? 9.088 -6.273 -6.295 1.00 65.06 110 ASP A O 1
ATOM 871 N N . VAL A 1 111 ? 8.933 -4.848 -4.576 1.00 70.00 111 VAL A N 1
ATOM 872 C CA . VAL A 1 111 ? 7.631 -5.296 -4.107 1.00 70.00 111 VAL A CA 1
ATOM 873 C C . VAL A 1 111 ? 6.682 -4.130 -4.227 1.00 70.00 111 VAL A C 1
ATOM 875 O O . VAL A 1 111 ? 6.818 -3.120 -3.540 1.00 70.00 111 VAL A O 1
ATOM 878 N N . ILE A 1 112 ? 5.724 -4.308 -5.120 1.00 77.12 112 ILE A N 1
ATOM 879 C CA . ILE A 1 112 ? 4.633 -3.379 -5.347 1.00 77.12 112 ILE A CA 1
ATOM 880 C C . ILE A 1 112 ? 3.413 -4.024 -4.715 1.00 77.12 112 ILE A C 1
ATOM 882 O O . ILE A 1 112 ? 3.062 -5.147 -5.094 1.00 77.12 112 ILE A O 1
ATOM 886 N N . ALA A 1 113 ? 2.766 -3.327 -3.792 1.00 82.69 113 ALA A N 1
ATOM 887 C CA . ALA A 1 113 ? 1.530 -3.779 -3.181 1.00 82.69 113 ALA A CA 1
ATOM 888 C C . ALA A 1 113 ? 0.552 -2.614 -3.029 1.00 82.69 113 ALA A C 1
ATOM 890 O O . ALA A 1 113 ? 0.944 -1.473 -2.803 1.00 82.69 113 ALA A O 1
ATOM 891 N N . PHE A 1 114 ? -0.733 -2.922 -3.133 1.00 89.25 114 PHE A N 1
ATOM 892 C CA . PHE A 1 114 ? -1.825 -1.959 -3.112 1.00 89.25 114 PHE A CA 1
ATOM 893 C C . PHE A 1 114 ? -2.815 -2.338 -2.005 1.00 89.25 114 PHE A C 1
ATOM 895 O O . PHE A 1 114 ? -3.831 -2.990 -2.269 1.00 89.25 114 PHE A O 1
ATOM 902 N N . PRO A 1 115 ? -2.535 -1.978 -0.740 1.00 91.31 115 PRO A N 1
ATOM 903 C CA . PRO A 1 115 ? -3.505 -2.129 0.338 1.00 91.31 115 PRO A CA 1
ATOM 904 C C . PRO A 1 115 ? -4.768 -1.321 0.042 1.00 91.31 115 PRO A C 1
ATOM 906 O O . PRO A 1 115 ? -4.694 -0.254 -0.557 1.00 91.31 115 PRO A O 1
ATOM 909 N N . GLN A 1 116 ? -5.931 -1.770 0.497 1.00 93.81 116 GLN A N 1
ATOM 910 C CA . GLN A 1 116 ? -7.156 -0.972 0.375 1.00 93.81 116 GLN A CA 1
ATOM 911 C C . GLN A 1 116 ? -7.157 0.210 1.341 1.00 93.81 116 GLN A C 1
ATOM 913 O O . GLN A 1 116 ? -7.533 1.328 0.978 1.00 93.81 116 GLN A O 1
ATOM 918 N N . ILE A 1 117 ? -6.723 -0.054 2.571 1.00 94.44 117 ILE A N 1
ATOM 919 C CA . ILE A 1 117 ? -6.722 0.892 3.681 1.00 94.44 117 ILE A CA 1
ATOM 920 C C . ILE A 1 117 ? -5.371 0.778 4.367 1.00 94.44 117 ILE A C 1
ATOM 922 O O . ILE A 1 117 ? -4.885 -0.324 4.614 1.00 94.44 117 ILE A O 1
ATOM 926 N N . ILE A 1 118 ? -4.774 1.914 4.691 1.00 92.19 118 ILE A N 1
ATOM 927 C CA . ILE A 1 118 ? -3.551 1.979 5.476 1.00 92.19 118 ILE A CA 1
ATOM 928 C C . ILE A 1 118 ? -3.850 2.847 6.690 1.00 92.19 118 ILE A C 1
ATOM 930 O O . ILE A 1 118 ? -4.268 3.998 6.545 1.00 92.19 118 ILE A O 1
ATOM 934 N N . VAL A 1 119 ? -3.645 2.287 7.878 1.00 93.12 119 VAL A N 1
ATOM 935 C CA . VAL A 1 119 ? -3.846 2.984 9.147 1.00 93.12 119 VAL A CA 1
ATOM 936 C C . VAL A 1 119 ? -2.506 3.134 9.836 1.00 93.12 119 VAL A C 1
ATOM 938 O O . VAL A 1 119 ? -1.906 2.143 10.251 1.00 93.12 119 VAL A O 1
ATOM 941 N N . ARG A 1 120 ? -2.044 4.371 9.986 1.00 90.06 120 ARG A N 1
ATOM 942 C CA . ARG A 1 120 ? -0.945 4.688 10.888 1.00 90.06 120 ARG A CA 1
ATOM 943 C C . ARG A 1 120 ? -1.490 4.792 12.298 1.00 90.06 120 ARG A C 1
ATOM 945 O O . ARG A 1 120 ? -2.257 5.703 12.600 1.00 90.06 120 ARG A O 1
ATOM 952 N N . VAL A 1 121 ? -1.073 3.858 13.137 1.00 92.19 121 VAL A N 1
ATOM 953 C CA . VAL A 1 121 ? -1.526 3.746 14.524 1.00 92.19 121 VAL A CA 1
ATOM 954 C C . VAL A 1 121 ? -0.579 4.481 15.467 1.00 92.19 121 VAL A C 1
ATOM 956 O O . VAL A 1 121 ? 0.626 4.554 15.215 1.00 92.19 121 VAL A O 1
ATOM 959 N N . SER A 1 122 ? -1.115 5.006 16.569 1.00 89.88 122 SER A N 1
ATOM 960 C CA . SER A 1 122 ? -0.320 5.683 17.607 1.00 89.88 122 SER A CA 1
ATOM 961 C C . SER A 1 122 ? -0.342 4.948 18.947 1.00 89.88 122 SER A C 1
ATOM 963 O O . SER A 1 122 ? 0.543 5.141 19.779 1.00 89.88 122 SER A O 1
ATOM 965 N N . THR A 1 123 ? -1.345 4.099 19.169 1.00 91.19 123 THR A N 1
ATOM 966 C CA . THR A 1 123 ? -1.575 3.386 20.427 1.00 91.19 123 THR A CA 1
ATOM 967 C C . THR A 1 123 ? -1.936 1.915 20.180 1.00 91.19 123 THR A C 1
ATOM 969 O O . THR A 1 123 ? -2.406 1.561 19.097 1.00 91.19 123 THR A O 1
ATOM 972 N N . PRO A 1 124 ? -1.776 1.029 21.181 1.00 94.56 124 PRO A N 1
ATOM 973 C CA . PRO A 1 124 ? -2.269 -0.348 21.087 1.00 94.56 124 PRO A CA 1
ATOM 974 C C . PRO A 1 124 ? -3.785 -0.444 20.855 1.00 94.56 124 PRO A C 1
ATOM 976 O O . PRO A 1 124 ? -4.243 -1.354 20.166 1.00 94.56 124 PRO A O 1
ATOM 979 N N . SER A 1 125 ? -4.566 0.505 21.382 1.00 96.31 125 SER A N 1
ATOM 980 C CA . SER A 1 125 ? -6.016 0.561 21.160 1.00 96.31 125 SER A CA 1
ATOM 981 C C . SER A 1 125 ? -6.363 0.796 19.689 1.00 96.31 125 SER A C 1
ATOM 983 O O . SER A 1 125 ? -7.306 0.193 19.184 1.00 96.31 125 SER A O 1
ATOM 985 N N . ASP A 1 126 ? -5.558 1.587 18.975 1.00 96.19 126 ASP A N 1
ATOM 986 C CA . ASP A 1 126 ? -5.736 1.814 17.536 1.00 96.19 126 ASP A CA 1
ATOM 987 C C . ASP A 1 126 ? -5.526 0.524 16.734 1.00 96.19 126 ASP A C 1
ATOM 989 O O . ASP A 1 126 ? -6.257 0.236 15.785 1.00 96.19 126 ASP A O 1
ATOM 993 N N . VAL A 1 127 ? -4.548 -0.292 17.142 1.00 96.31 127 VAL A N 1
ATOM 994 C CA . VAL A 1 127 ? -4.308 -1.614 16.551 1.00 96.31 127 VAL A CA 1
ATOM 995 C C . VAL A 1 127 ? -5.532 -2.504 16.761 1.00 96.31 127 VAL A C 1
ATOM 997 O O . VAL A 1 127 ? -6.022 -3.094 15.799 1.00 96.31 127 VAL A O 1
ATOM 1000 N N . ALA A 1 128 ? -6.072 -2.563 17.982 1.00 97.69 128 ALA A N 1
ATOM 1001 C CA . ALA A 1 128 ? -7.283 -3.332 18.272 1.00 97.69 128 ALA A CA 1
ATOM 1002 C C . ALA A 1 128 ? -8.486 -2.856 17.435 1.00 97.69 128 ALA A C 1
ATOM 1004 O O . ALA A 1 128 ? -9.195 -3.681 16.856 1.00 97.69 128 ALA A O 1
ATOM 1005 N N . ALA A 1 129 ? -8.673 -1.539 17.292 1.00 98.06 129 ALA A N 1
ATOM 1006 C CA . ALA A 1 129 ? -9.707 -0.965 16.432 1.00 98.06 129 ALA A CA 1
ATOM 1007 C C . ALA A 1 129 ? -9.552 -1.416 14.968 1.00 98.06 129 ALA A C 1
ATOM 1009 O O . ALA A 1 129 ? -10.536 -1.811 14.338 1.00 98.06 129 ALA A O 1
ATOM 1010 N N . CYS A 1 130 ? -8.320 -1.456 14.448 1.00 97.81 130 CYS A N 1
ATOM 1011 C CA . CYS A 1 130 ? -8.034 -1.979 13.110 1.00 97.81 130 CYS A CA 1
ATOM 1012 C C . CYS A 1 130 ? -8.391 -3.466 12.971 1.00 97.81 130 CYS A C 1
ATOM 1014 O O . CYS A 1 130 ? -8.976 -3.852 11.960 1.00 97.81 130 CYS A O 1
ATOM 1016 N N . PHE A 1 131 ? -8.076 -4.298 13.971 1.00 97.81 131 PHE A N 1
ATOM 1017 C CA . PHE A 1 131 ? -8.440 -5.721 13.967 1.00 97.81 131 PHE A CA 1
ATOM 1018 C C . PHE A 1 131 ? -9.956 -5.922 13.945 1.00 97.81 131 PHE A C 1
ATOM 1020 O O . PHE A 1 131 ? -10.457 -6.686 13.119 1.00 97.81 131 PHE A O 1
ATOM 1027 N N . HIS A 1 132 ? -10.694 -5.213 14.802 1.00 97.94 132 HIS A N 1
ATOM 1028 C CA . HIS A 1 132 ? -12.156 -5.295 14.836 1.00 97.94 132 HIS A CA 1
ATOM 1029 C C . HIS A 1 132 ? -12.785 -4.822 13.528 1.00 97.94 132 HIS A C 1
ATOM 1031 O O . HIS A 1 132 ? -13.686 -5.476 12.999 1.00 97.94 132 HIS A O 1
ATOM 1037 N N . PHE A 1 133 ? -12.283 -3.718 12.976 1.00 97.94 133 PHE A N 1
ATOM 1038 C CA . PHE A 1 133 ? -12.734 -3.216 11.687 1.00 97.94 133 PHE A CA 1
ATOM 1039 C C . PHE A 1 133 ? -12.459 -4.221 10.564 1.00 97.94 133 PHE A C 1
ATOM 1041 O O . PHE A 1 133 ? -13.350 -4.510 9.767 1.00 97.94 133 PHE A O 1
ATOM 1048 N N . ALA A 1 134 ? -11.254 -4.790 10.511 1.00 97.06 134 ALA A N 1
ATOM 1049 C CA . ALA A 1 134 ? -10.901 -5.762 9.487 1.00 97.06 134 ALA A CA 1
ATOM 1050 C C . ALA A 1 134 ? -11.750 -7.035 9.593 1.00 97.06 134 ALA A C 1
ATOM 1052 O O . ALA A 1 134 ? -12.246 -7.521 8.580 1.00 97.06 134 ALA A O 1
ATOM 1053 N N . GLN A 1 135 ? -11.989 -7.529 10.810 1.00 96.69 135 GLN A N 1
ATOM 1054 C CA . GLN A 1 135 ? -12.850 -8.686 11.053 1.00 96.69 135 GLN A CA 1
ATOM 1055 C C . GLN A 1 135 ? -14.291 -8.431 10.595 1.00 96.69 135 GLN A C 1
ATOM 1057 O O . GLN A 1 135 ? -14.853 -9.256 9.877 1.00 96.69 135 GLN A O 1
ATOM 1062 N N . ALA A 1 136 ? -14.871 -7.281 10.956 1.00 96.44 136 ALA A N 1
ATOM 1063 C CA . ALA A 1 136 ? -16.233 -6.910 10.564 1.00 96.44 136 ALA A CA 1
ATOM 1064 C C . ALA A 1 136 ? -16.412 -6.807 9.039 1.00 96.44 136 ALA A C 1
ATOM 1066 O O . ALA A 1 136 ? -17.510 -7.010 8.531 1.00 96.44 136 ALA A O 1
ATOM 1067 N N . ASN A 1 137 ? -15.325 -6.526 8.320 1.00 95.94 137 ASN A N 1
ATOM 1068 C CA . ASN A 1 137 ? -15.310 -6.329 6.874 1.00 95.94 137 ASN A CA 1
ATOM 1069 C C . ASN A 1 137 ? -14.629 -7.477 6.104 1.00 95.94 137 ASN A C 1
ATOM 1071 O O . ASN A 1 137 ? -14.363 -7.342 4.913 1.00 95.94 137 ASN A O 1
ATOM 1075 N N . SER A 1 138 ? -14.308 -8.597 6.768 1.00 94.69 138 SER A N 1
ATOM 1076 C CA . SER A 1 138 ? -13.576 -9.732 6.172 1.00 94.69 138 SER A CA 1
ATOM 1077 C C . SER A 1 138 ? -12.286 -9.334 5.429 1.00 94.69 138 SER A C 1
ATOM 1079 O O . SER A 1 138 ? -11.896 -9.947 4.433 1.00 94.69 138 SER A O 1
ATOM 1081 N N . LEU A 1 139 ? -11.607 -8.294 5.914 1.00 94.56 139 LEU A N 1
ATOM 1082 C CA . LEU A 1 139 ? -10.360 -7.794 5.351 1.00 94.56 139 LEU A CA 1
ATOM 1083 C C . LEU A 1 139 ? -9.175 -8.616 5.851 1.00 94.56 139 LEU A C 1
ATOM 1085 O O . LEU A 1 139 ? -9.023 -8.879 7.045 1.00 94.56 139 LEU A O 1
ATOM 1089 N N . LYS A 1 140 ? -8.266 -8.951 4.932 1.00 95.19 140 LYS A N 1
ATOM 1090 C CA . LYS A 1 140 ? -6.931 -9.418 5.314 1.00 95.19 140 LYS A CA 1
ATOM 1091 C C . LYS A 1 140 ? -6.194 -8.290 6.027 1.00 95.19 140 LYS A C 1
ATOM 1093 O O . LYS A 1 140 ? -6.332 -7.129 5.648 1.00 95.19 140 LYS A O 1
ATOM 1098 N N . ILE A 1 141 ? -5.377 -8.645 7.010 1.00 94.44 141 ILE A N 1
ATOM 1099 C CA . ILE A 1 141 ? -4.538 -7.698 7.740 1.00 94.44 141 ILE A CA 1
ATOM 1100 C C . ILE A 1 141 ? -3.090 -7.910 7.318 1.00 94.44 141 ILE A C 1
ATOM 1102 O O . ILE A 1 141 ? -2.612 -9.045 7.267 1.00 94.44 141 ILE A O 1
ATOM 1106 N N . SER A 1 142 ? -2.385 -6.818 7.048 1.00 92.50 142 SER A N 1
ATOM 1107 C CA . SER A 1 142 ? -0.926 -6.798 7.015 1.00 92.50 142 SER A CA 1
ATOM 1108 C C . SER A 1 142 ? -0.412 -5.796 8.043 1.00 92.50 142 SER A C 1
ATOM 1110 O O . SER A 1 142 ? -1.099 -4.837 8.393 1.00 92.50 142 SER A O 1
ATOM 1112 N N . VAL A 1 143 ? 0.795 -6.019 8.554 1.00 90.69 143 VAL A N 1
ATOM 1113 C CA . VAL A 1 143 ? 1.440 -5.094 9.488 1.00 90.69 143 VAL A CA 1
ATOM 1114 C C . VAL A 1 143 ? 2.724 -4.601 8.847 1.00 90.69 143 VAL A C 1
ATOM 1116 O O . VAL A 1 143 ? 3.603 -5.389 8.493 1.00 90.69 143 VAL A O 1
ATOM 1119 N N . ALA A 1 144 ? 2.820 -3.287 8.704 1.00 86.94 144 ALA A N 1
ATOM 1120 C CA . ALA A 1 144 ? 3.982 -2.599 8.183 1.00 86.94 144 ALA A CA 1
ATOM 1121 C C . ALA A 1 144 ? 4.654 -1.798 9.308 1.00 86.94 144 ALA A C 1
ATOM 1123 O O . ALA A 1 144 ? 4.008 -1.258 10.204 1.00 86.94 144 ALA A O 1
ATOM 1124 N N . SER A 1 145 ? 5.982 -1.759 9.287 1.00 83.19 145 SER A N 1
ATOM 1125 C CA . SER A 1 145 ? 6.792 -0.929 10.185 1.00 83.19 145 SER A CA 1
ATOM 1126 C C . SER A 1 145 ? 7.902 -0.278 9.357 1.00 83.19 145 SER A C 1
ATOM 1128 O O . SER A 1 145 ? 7.605 0.420 8.393 1.00 83.19 145 SER A O 1
ATOM 1130 N N . GLY A 1 146 ? 9.178 -0.588 9.601 1.00 75.38 146 GLY A N 1
ATOM 1131 C CA . GLY A 1 146 ? 10.294 -0.147 8.746 1.00 75.38 146 GLY A CA 1
ATOM 1132 C C . GLY A 1 146 ? 10.288 -0.713 7.315 1.00 75.38 146 GLY A C 1
ATOM 1133 O O . GLY A 1 146 ? 11.153 -0.367 6.519 1.00 75.38 146 GLY A O 1
ATOM 1134 N N . CYS A 1 147 ? 9.323 -1.581 6.980 1.00 77.25 147 CYS A N 1
ATOM 1135 C CA . CYS A 1 147 ? 9.065 -2.085 5.626 1.00 77.25 147 CYS A CA 1
ATOM 1136 C C . CYS A 1 147 ? 10.271 -2.776 4.953 1.00 77.25 147 CYS A C 1
ATOM 1138 O O . CYS A 1 147 ? 10.435 -2.720 3.739 1.00 77.25 147 CYS A O 1
ATOM 1140 N N . HIS A 1 148 ? 11.109 -3.468 5.730 1.00 77.88 148 HIS A N 1
ATOM 1141 C CA . HIS A 1 148 ? 12.271 -4.206 5.211 1.00 77.88 148 HIS A CA 1
ATOM 1142 C C . HIS A 1 148 ? 11.918 -5.509 4.485 1.00 77.88 148 HIS A C 1
ATOM 1144 O O . HIS A 1 148 ? 12.738 -6.035 3.738 1.00 77.88 148 HIS A O 1
ATOM 1150 N N . SER A 1 149 ? 10.713 -6.036 4.704 1.00 77.81 149 SER A N 1
ATOM 1151 C CA . SER A 1 149 ? 10.243 -7.276 4.092 1.00 77.81 149 SER A CA 1
ATOM 1152 C C . SER A 1 149 ? 9.178 -6.997 3.041 1.00 77.81 149 SER A C 1
ATOM 1154 O O . SER A 1 149 ? 8.290 -6.168 3.249 1.00 77.81 149 SER A O 1
ATOM 1156 N N . SER A 1 150 ? 9.229 -7.763 1.951 1.00 72.50 150 SER A N 1
ATOM 1157 C CA . SER A 1 150 ? 8.183 -7.837 0.928 1.00 72.50 150 SER A CA 1
ATOM 1158 C C . SER A 1 150 ? 6.809 -8.172 1.497 1.00 72.50 150 SER A C 1
ATOM 1160 O O . SER A 1 150 ? 5.793 -7.775 0.945 1.00 72.50 150 SER A O 1
ATOM 1162 N N . ASN A 1 151 ? 6.771 -8.880 2.623 1.00 76.75 151 ASN A N 1
ATOM 1163 C CA . ASN A 1 151 ? 5.533 -9.399 3.194 1.00 76.75 151 ASN A CA 1
ATOM 1164 C C . ASN A 1 151 ? 4.789 -8.358 4.049 1.00 76.75 151 ASN A C 1
ATOM 1166 O O . ASN A 1 151 ? 3.721 -8.652 4.578 1.00 76.75 151 ASN A O 1
ATOM 1170 N N . ALA A 1 152 ? 5.350 -7.152 4.210 1.00 78.56 152 ALA A N 1
ATOM 1171 C CA . ALA A 1 152 ? 4.751 -6.083 5.011 1.00 78.56 152 ALA A CA 1
ATOM 1172 C C . ALA A 1 152 ? 3.467 -5.508 4.381 1.00 78.56 152 ALA A C 1
ATOM 1174 O O . ALA A 1 152 ? 2.592 -5.003 5.090 1.00 78.56 152 ALA A O 1
ATOM 1175 N N . PHE A 1 153 ? 3.333 -5.612 3.057 1.00 80.69 153 PHE A N 1
ATOM 1176 C CA . PHE A 1 153 ? 2.177 -5.115 2.320 1.00 80.69 153 PHE A CA 1
ATOM 1177 C C . PHE A 1 153 ? 1.532 -6.222 1.499 1.00 80.69 153 PHE A C 1
ATOM 1179 O O . PHE A 1 153 ? 2.206 -7.068 0.915 1.00 80.69 153 PHE A O 1
ATOM 1186 N N . VAL A 1 154 ? 0.204 -6.190 1.458 1.00 86.31 154 VAL A N 1
ATOM 1187 C CA . VAL A 1 154 ? -0.620 -7.176 0.765 1.00 86.31 154 VAL A CA 1
ATOM 1188 C C . VAL A 1 154 ? -1.700 -6.432 -0.008 1.00 86.31 154 VAL A C 1
ATOM 1190 O O . VAL A 1 154 ? -2.350 -5.534 0.530 1.00 86.31 154 VAL A O 1
ATOM 1193 N N . ASP A 1 155 ? -1.900 -6.811 -1.267 1.00 88.94 155 ASP A N 1
ATOM 1194 C CA . ASP A 1 155 ? -2.987 -6.266 -2.079 1.00 88.94 155 ASP A CA 1
ATOM 1195 C C . ASP A 1 155 ? -4.337 -6.536 -1.437 1.00 88.94 155 ASP A C 1
ATOM 1197 O O . ASP A 1 155 ? -4.593 -7.632 -0.929 1.00 88.94 155 ASP A O 1
ATOM 1201 N N . GLY A 1 156 ? -5.228 -5.553 -1.493 1.00 90.88 156 GLY A N 1
ATOM 1202 C CA . GLY A 1 156 ? -6.577 -5.766 -0.986 1.00 90.88 156 GLY A CA 1
ATOM 1203 C C . GLY A 1 156 ? -6.683 -5.718 0.545 1.00 90.88 156 GLY A C 1
ATOM 1204 O O . GLY A 1 156 ? -7.781 -5.855 1.072 1.00 90.88 156 GLY A O 1
ATOM 1205 N N . ALA A 1 157 ? -5.582 -5.572 1.283 1.00 94.00 157 ALA A N 1
ATOM 1206 C CA . ALA A 1 157 ? -5.586 -5.684 2.742 1.00 94.00 157 ALA A CA 1
ATOM 1207 C C . ALA A 1 157 ? -5.844 -4.347 3.454 1.00 94.00 157 ALA A C 1
ATOM 1209 O O . ALA A 1 157 ? -5.704 -3.269 2.869 1.00 94.00 157 ALA A O 1
ATOM 1210 N N . LEU A 1 158 ? -6.164 -4.436 4.745 1.00 95.19 158 LEU A N 1
ATOM 1211 C CA . LEU A 1 158 ? -5.916 -3.366 5.703 1.00 95.19 158 LEU A CA 1
ATOM 1212 C C . LEU A 1 158 ? -4.471 -3.493 6.191 1.00 95.19 158 LEU A C 1
ATOM 1214 O O . LEU A 1 158 ? -4.100 -4.501 6.794 1.00 95.19 158 LEU A O 1
ATOM 1218 N N . THR A 1 159 ? -3.656 -2.473 5.950 1.00 93.44 159 THR A N 1
ATOM 1219 C CA . THR A 1 159 ? -2.288 -2.401 6.462 1.00 93.44 159 THR A CA 1
ATOM 1220 C C . THR A 1 159 ? -2.233 -1.537 7.714 1.00 93.44 159 THR A C 1
ATOM 1222 O O . THR A 1 159 ? -2.575 -0.357 7.679 1.00 93.44 159 THR A O 1
ATOM 1225 N N . ILE A 1 160 ? -1.751 -2.112 8.810 1.00 93.44 160 ILE A N 1
ATOM 1226 C CA . ILE A 1 160 ? -1.467 -1.401 10.057 1.00 93.44 160 ILE A CA 1
ATOM 1227 C C . ILE A 1 160 ? -0.015 -0.924 9.999 1.00 93.44 160 ILE A C 1
ATOM 1229 O O . ILE A 1 160 ? 0.910 -1.730 10.095 1.00 93.44 160 ILE A O 1
ATOM 1233 N N . ASP A 1 161 ? 0.187 0.377 9.813 1.00 89.56 161 ASP A N 1
ATOM 1234 C CA . ASP A 1 161 ? 1.496 1.025 9.842 1.00 89.56 161 ASP A CA 1
ATOM 1235 C C . ASP A 1 161 ? 1.846 1.415 11.282 1.00 89.56 161 ASP A C 1
ATOM 1237 O O . ASP A 1 161 ? 1.309 2.365 11.850 1.00 89.56 161 ASP A O 1
ATOM 1241 N N . THR A 1 162 ? 2.770 0.668 11.872 1.00 87.38 162 THR A N 1
ATOM 1242 C CA . THR A 1 162 ? 3.320 0.935 13.210 1.00 87.38 162 THR A CA 1
ATOM 1243 C C . THR A 1 162 ? 4.541 1.855 13.161 1.00 87.38 162 THR A C 1
ATOM 1245 O O . THR A 1 162 ? 5.145 2.140 14.197 1.00 87.38 162 THR A O 1
ATOM 1248 N N . TRP A 1 163 ? 4.931 2.334 11.970 1.00 74.31 163 TRP A N 1
ATOM 1249 C CA . TRP A 1 163 ? 5.999 3.314 11.817 1.00 74.31 163 TRP A CA 1
ATOM 1250 C C . TRP A 1 163 ? 5.528 4.699 12.272 1.00 74.31 163 TRP A C 1
ATOM 1252 O O . TRP A 1 163 ? 5.147 5.563 11.479 1.00 74.31 163 TRP A O 1
ATOM 1262 N N . TYR A 1 164 ? 5.578 4.914 13.581 1.00 56.72 164 TYR A N 1
ATOM 1263 C CA . TYR A 1 164 ? 5.551 6.245 14.167 1.00 56.72 164 TYR A CA 1
ATOM 1264 C C . TYR A 1 164 ? 6.985 6.798 14.171 1.00 56.72 164 TYR A C 1
ATOM 1266 O O . TYR A 1 164 ? 7.909 6.045 14.503 1.00 56.72 164 TYR A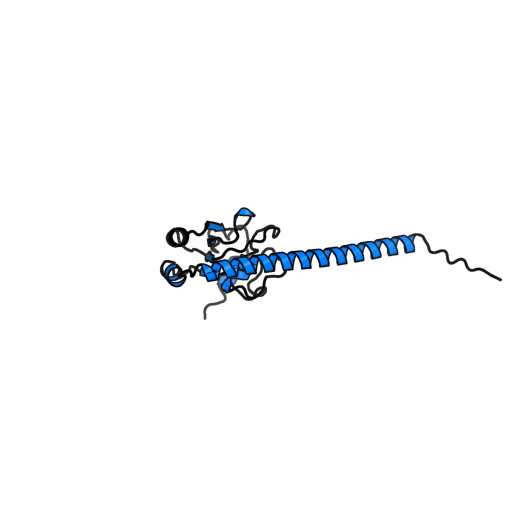 O 1
ATOM 1274 N N . PRO A 1 165 ? 7.233 8.090 13.871 1.00 53.66 165 PRO A N 1
ATOM 1275 C CA . PRO A 1 165 ? 8.481 8.749 14.247 1.00 53.66 165 PRO A CA 1
ATOM 1276 C C . PRO A 1 165 ? 8.520 8.895 15.776 1.00 53.66 165 PRO A C 1
ATOM 1278 O O . PRO A 1 165 ? 8.391 9.972 16.347 1.00 53.66 165 PRO A O 1
ATOM 1281 N N . SER A 1 166 ? 8.639 7.760 16.456 1.00 39.69 166 SER A N 1
ATOM 1282 C CA . SER A 1 166 ? 8.842 7.666 17.886 1.00 39.69 166 SER A CA 1
ATOM 1283 C C . SER A 1 166 ? 10.317 7.970 18.165 1.00 39.69 166 SER A C 1
ATOM 1285 O O . SER A 1 166 ? 11.195 7.370 17.527 1.00 39.69 166 SER A O 1
ATOM 1287 N N . PRO A 1 167 ? 10.626 8.854 19.132 1.00 38.81 167 PRO A N 1
ATOM 1288 C CA . PRO A 1 167 ? 11.996 9.105 19.574 1.00 38.81 167 PRO A CA 1
ATOM 1289 C C . PRO A 1 167 ? 12.740 7.832 20.006 1.00 38.81 167 PRO A C 1
ATOM 1291 O O . PRO A 1 167 ? 13.966 7.810 19.967 1.00 38.81 167 PRO A O 1
ATOM 1294 N N . LEU A 1 168 ? 12.016 6.764 20.369 1.00 38.69 168 LEU A N 1
ATOM 1295 C CA . LEU A 1 168 ? 12.599 5.492 20.806 1.00 38.69 168 LEU A CA 1
ATOM 1296 C C . LEU A 1 168 ? 13.300 4.722 19.675 1.00 38.69 168 LEU A C 1
ATOM 1298 O O . LEU A 1 168 ? 14.169 3.906 19.962 1.00 38.69 168 LEU A O 1
ATOM 1302 N N . PHE A 1 169 ? 12.972 4.989 18.404 1.00 39.56 169 PHE A N 1
ATOM 1303 C CA . PHE A 1 169 ? 13.562 4.285 17.252 1.00 39.56 169 PHE A CA 1
ATOM 1304 C C . PHE A 1 169 ? 14.430 5.178 16.347 1.00 39.56 169 PHE A C 1
ATOM 1306 O O . PHE A 1 169 ? 15.185 4.667 15.521 1.00 39.56 169 PHE A O 1
ATOM 1313 N N . PHE A 1 170 ? 14.366 6.508 16.500 1.00 41.56 170 PHE A N 1
ATOM 1314 C CA . PHE A 1 170 ? 15.038 7.460 15.600 1.00 41.56 170 PHE A CA 1
ATOM 1315 C C . PHE A 1 170 ? 16.495 7.787 15.961 1.00 41.56 170 PHE A C 1
ATOM 1317 O O . PHE A 1 170 ? 17.238 8.250 15.096 1.00 41.56 170 PHE A O 1
ATOM 1324 N N . GLY A 1 171 ? 16.926 7.526 17.199 1.00 34.91 171 GLY A N 1
ATOM 1325 C CA . GLY A 1 171 ? 18.256 7.920 17.682 1.00 34.91 171 GLY A CA 1
ATOM 1326 C C . GLY A 1 171 ? 19.444 7.264 16.965 1.00 34.91 171 GLY A C 1
ATOM 1327 O O . GLY A 1 171 ? 20.545 7.801 17.038 1.00 34.91 171 GLY A O 1
ATOM 1328 N N . SER A 1 172 ? 19.252 6.142 16.258 1.00 37.25 172 SER A N 1
ATOM 1329 C CA . SER A 1 172 ? 20.368 5.368 15.685 1.00 37.25 172 SER A CA 1
ATOM 1330 C C . SER A 1 172 ? 20.373 5.201 14.160 1.00 37.25 172 SER A C 1
ATOM 1332 O O . SER A 1 172 ? 21.416 4.840 13.623 1.00 37.25 172 SER A O 1
ATOM 1334 N N . TRP A 1 173 ? 19.282 5.494 13.435 1.00 38.75 173 TRP A N 1
ATOM 1335 C CA . TRP A 1 173 ? 19.188 5.157 11.996 1.00 38.75 173 TRP A CA 1
ATOM 1336 C C . TRP A 1 173 ? 18.962 6.336 11.041 1.00 38.75 173 TRP A C 1
ATOM 1338 O O . TRP A 1 173 ? 19.290 6.227 9.860 1.00 38.75 173 TRP A O 1
ATOM 1348 N N . PHE A 1 174 ? 18.445 7.472 11.520 1.00 45.00 174 PHE A N 1
ATOM 1349 C CA . PHE A 1 174 ? 18.205 8.660 10.692 1.00 45.00 174 PHE A CA 1
ATOM 1350 C C . PHE A 1 174 ? 18.462 9.937 11.509 1.00 45.00 174 PHE A C 1
ATOM 1352 O O . PHE A 1 174 ? 17.509 10.537 12.016 1.00 45.00 174 PHE A O 1
ATOM 1359 N N . PRO A 1 175 ? 19.723 10.396 11.627 1.00 41.28 175 PRO A N 1
ATOM 1360 C CA . PRO A 1 175 ? 20.091 11.507 12.514 1.00 41.28 175 PRO A CA 1
ATOM 1361 C C . PRO A 1 175 ? 19.373 12.837 12.208 1.00 41.28 175 PRO A C 1
ATOM 1363 O O . PRO A 1 175 ? 19.334 13.718 13.059 1.00 41.28 175 PRO A O 1
ATOM 1366 N N . ASN A 1 176 ? 18.733 12.972 11.038 1.00 41.53 176 ASN A N 1
ATOM 1367 C CA . ASN A 1 176 ? 18.068 14.205 10.605 1.00 41.53 176 ASN A CA 1
ATOM 1368 C C . ASN A 1 176 ? 16.527 14.200 10.717 1.00 41.53 176 ASN A C 1
ATOM 1370 O O . ASN A 1 176 ? 15.904 15.224 10.442 1.00 41.53 176 ASN A O 1
ATOM 1374 N N . GLY A 1 177 ? 15.878 13.099 11.119 1.00 38.34 177 GLY A N 1
ATOM 1375 C CA . GLY A 1 177 ? 14.404 13.026 11.110 1.00 38.34 177 GLY A CA 1
ATOM 1376 C C . GLY A 1 177 ? 13.701 13.798 12.229 1.00 38.34 177 GLY A C 1
ATOM 1377 O O . GLY A 1 177 ? 12.597 14.299 12.033 1.00 38.34 177 GLY A O 1
ATOM 1378 N N . ALA A 1 178 ? 14.356 13.978 13.378 1.00 42.66 178 ALA A N 1
ATOM 1379 C CA . ALA A 1 178 ? 13.796 14.752 14.489 1.00 42.66 178 ALA A CA 1
ATOM 1380 C C . ALA A 1 178 ? 13.790 16.272 14.224 1.00 42.66 178 ALA A C 1
ATOM 1382 O O . ALA A 1 178 ? 13.022 17.009 14.841 1.00 42.66 178 ALA A O 1
ATOM 1383 N N . ALA A 1 179 ? 14.622 16.757 13.295 1.00 42.59 179 ALA A N 1
ATOM 1384 C CA . ALA A 1 179 ? 14.747 18.185 13.003 1.00 42.59 179 ALA A CA 1
ATOM 1385 C C . ALA A 1 179 ? 13.606 18.725 12.118 1.00 42.59 179 ALA A C 1
ATOM 1387 O O . ALA A 1 179 ? 13.301 19.915 12.175 1.00 42.59 179 ALA A O 1
ATOM 1388 N N . SER A 1 180 ? 12.942 17.863 11.339 1.00 40.25 180 SER A N 1
ATOM 1389 C CA . SER A 1 180 ? 11.876 18.273 10.413 1.00 40.25 180 SER A CA 1
ATOM 1390 C C . SER A 1 180 ? 10.506 18.446 11.076 1.00 40.25 180 SER A C 1
ATOM 1392 O O . SER A 1 180 ? 9.662 19.142 10.522 1.00 40.25 180 SER A O 1
ATOM 1394 N N . LEU A 1 181 ? 10.269 17.857 12.254 1.00 42.12 181 LEU A N 1
ATOM 1395 C CA . LEU A 1 181 ? 8.984 17.968 12.966 1.00 42.12 181 LEU A CA 1
ATOM 1396 C C . LEU A 1 181 ? 8.865 19.244 13.821 1.00 42.12 181 LEU A C 1
ATOM 1398 O O . LEU A 1 181 ? 7.804 19.510 14.372 1.00 42.12 181 LEU A O 1
ATOM 1402 N N . LYS A 1 182 ? 9.929 20.058 13.922 1.00 40.31 182 LYS A N 1
ATOM 1403 C CA . LYS A 1 182 ? 9.921 21.327 14.677 1.00 40.31 182 LYS A CA 1
ATOM 1404 C C . LYS A 1 182 ? 9.580 22.570 13.846 1.00 40.31 182 LYS A C 1
ATOM 1406 O O . LYS A 1 182 ? 9.522 23.659 14.406 1.00 40.31 182 LYS A O 1
ATOM 1411 N N . LYS A 1 183 ? 9.367 22.449 12.533 1.00 40.75 183 LYS A N 1
ATOM 1412 C CA . LYS A 1 183 ? 9.001 23.584 11.669 1.00 40.75 183 LYS A CA 1
ATOM 1413 C C . LYS A 1 183 ? 7.664 23.315 10.990 1.00 40.75 183 LYS A C 1
ATOM 1415 O O . LYS A 1 183 ? 7.637 22.873 9.849 1.00 40.75 183 LYS A O 1
ATOM 1420 N N . GLY A 1 184 ? 6.565 23.560 11.695 1.00 36.84 184 GLY A N 1
ATOM 1421 C CA . GLY A 1 184 ? 5.245 23.459 11.077 1.00 36.84 184 GLY A CA 1
ATOM 1422 C C . GLY A 1 184 ? 4.085 23.315 12.046 1.00 36.84 184 GLY A C 1
ATOM 1423 O O . GLY A 1 184 ? 3.286 22.404 11.883 1.00 36.84 184 GLY A O 1
ATOM 1424 N N . VAL A 1 185 ? 3.984 24.204 13.029 1.00 33.25 185 VAL A N 1
ATOM 1425 C CA . VAL A 1 185 ? 2.700 24.589 13.633 1.00 33.25 185 VAL A CA 1
ATOM 1426 C C . VAL A 1 185 ? 2.762 26.118 13.759 1.00 33.25 185 VAL A C 1
ATOM 1428 O O . VAL A 1 185 ? 3.837 26.598 14.136 1.00 33.25 185 VAL A O 1
ATOM 1431 N N . PRO A 1 186 ? 1.728 26.878 13.344 1.00 43.12 186 PRO A N 1
ATOM 1432 C CA . PRO A 1 186 ? 1.693 28.328 13.547 1.00 43.12 186 PRO A CA 1
ATOM 1433 C C . PRO A 1 186 ? 1.866 28.711 15.021 1.00 43.12 186 PRO A C 1
ATOM 1435 O O . PRO A 1 186 ? 1.420 27.929 15.893 1.00 43.12 186 PRO A O 1
#

pLDDT: mean 77.82, std 19.32, range [33.25, 98.06]

Organism: NCBI:txid878477

Foldseek 3Di:
DDDPPPPPDPVNVVVVVVVVVVVVVVVVVVVVQVVVQVVLVVLLVVLVVVLVVLPAPVVQLVVQADPPKDKDFSVQAPDAFRQPDPDQFDPPVRGPDPQNSPQQNARVSPAGEHEGMEMEHDDVSNVVSLVVSCVVSVFAEAEAENNPDSRRHHHHHYYYYPHDPDPVPCPPDPPCPVVVVVPDDD

Secondary structure (DSSP, 8-state):
---------HHHHHHHHHHHHHHHHHHHHHHHHHHHHHHHHHHHHHHHHHHHHHT--HHHHHHHS-TT-EEEEGGG--SPPPTT-SSSS--GGG-SSTTTTTTT--TTS------SEEEE-SSHHHHHHHHHHHHHTT--EEEESS--SGGG--TTPEEEE-----HHHHTTT-TTGGGGGGS---

Sequence (186 aa):
MGLSVVLLSAGGFMGLVAFAKRKRDEALAAERMEALQAFREDRLKKVKELFVSQQYDLEKLRSALSASSEVATVAECKALPPPKHKARFYGAEVTDSKYAHWIDRVWNKDVIAFPQIIVRVSTPSDVAACFHFAQANSLKISVASGCHSSNAFVDGALTIDTWYPSPLFFGSWFPNGAASLKKGVP

Radius of gyration: 23.77 Å; chains: 1; bounding box: 63×38×82 Å

InterPro domains:
  IPR016167 FAD-binding, type PCMH, subdomain 1 [G3DSA:3.30.43.10] (92-163)
  IPR036318 FAD-binding, type PCMH-like superfamily [SSF56176] (106-162)